Protein AF-A0A538PIA2-F1 (afdb_monomer)

Solvent-accessible surface area (backbone atoms only — not comparable to full-atom values): 12554 Å² total; per-residue (Å²): 134,83,82,87,77,74,55,76,48,77,50,77,48,70,50,100,88,72,49,82,47,77,47,80,48,75,58,75,82,86,78,82,88,78,88,88,85,88,84,90,84,85,81,80,82,82,83,79,81,86,77,83,90,79,90,80,91,87,79,94,68,82,80,75,78,73,71,75,80,72,75,71,82,86,77,74,55,70,77,80,43,43,65,60,51,55,38,67,31,88,54,18,32,40,25,26,36,90,86,40,30,23,72,44,65,23,52,36,36,29,64,74,32,62,46,53,67,86,76,48,47,72,33,56,52,61,78,36,34,70,47,46,68,62,52,51,54,51,51,53,43,22,74,74,66,38,73,49,68,72,39,81,45,46,34,43,24,72,90,67,49,76,43,34,26,31,33,34,32,32,57,42,66,54,96,89,38,78,61,30,36,54,34,38,41,43,82,42,40,68,60,56,49,54,52,53,58,59,77,71,109

Radius of gyration: 29.33 Å; Cα contacts (8 Å, |Δi|>4): 272; chains: 1; bounding box: 74×74×60 Å

Mean predicted aligned error: 16.83 Å

Sequence (201 aa):
MAPAVASEHTVRRRDSTGSWSSLKIASFPRLRHRAGARNLHASHVRVCHRVAPANHQGCRTPMTTETANHQPLDRFDPTGALAEFLDHAPVAIHSVDAAGTILWANRAELDLLGYTAEEYVGQPMVRFAADPDVLLDMLDRVTHGETLRDRDLRLRAKDGTIRHVLINSNMLVQDGKQIATRCFARDITEQKRAERDRDRL

Nearest PDB structures (foldseek):
  8px4-assembly2_B-2  TM=9.124E-01  e=4.901E-07  Leptospira interrogans serovar Copenhageni
  1vb6-assembly1_B  TM=7.841E-01  e=4.371E-07  Escherichia coli K-12
  3b33-assembly1_A-2  TM=7.779E-01  e=2.047E-06  Vibrio parahaemolyticus RIMD 2210633
  5xgd-assembly1_A  TM=7.672E-01  e=2.724E-06  Pseudomonas aeruginosa PAO1
  3mfx-assembly2_C-2  TM=6.927E-01  e=1.372E-06  Shewanella oneidensis

Structure (mmCIF, N/CA/C/O backbone):
data_AF-A0A538PIA2-F1
#
_entry.id   AF-A0A538PIA2-F1
#
loop_
_atom_site.group_PDB
_atom_site.id
_atom_site.type_symbol
_atom_site.label_atom_id
_atom_site.label_alt_id
_atom_site.label_comp_id
_atom_site.label_asym_id
_atom_site.label_entity_id
_atom_site.label_seq_id
_atom_site.pdbx_PDB_ins_code
_atom_site.Cartn_x
_atom_site.Cartn_y
_atom_site.Cartn_z
_atom_site.occupancy
_atom_site.B_iso_or_equiv
_atom_site.auth_seq_id
_atom_site.auth_comp_id
_atom_site.auth_asym_id
_atom_site.auth_atom_id
_atom_site.pdbx_PDB_model_num
ATOM 1 N N . MET A 1 1 ? 35.612 40.052 -4.351 1.00 41.59 1 MET A N 1
ATOM 2 C CA . MET A 1 1 ? 34.296 39.378 -4.271 1.00 41.59 1 MET A CA 1
ATOM 3 C C . MET A 1 1 ? 33.458 40.128 -3.253 1.00 41.59 1 MET A C 1
ATOM 5 O O . MET A 1 1 ? 33.911 40.265 -2.126 1.00 41.59 1 MET A O 1
ATOM 9 N N . ALA A 1 2 ? 32.320 40.687 -3.665 1.00 37.09 2 ALA A N 1
ATOM 10 C CA . ALA A 1 2 ? 31.409 41.401 -2.769 1.00 37.09 2 ALA A CA 1
ATOM 11 C C . ALA A 1 2 ? 30.653 40.407 -1.858 1.00 37.09 2 ALA A C 1
ATOM 13 O O . ALA A 1 2 ? 30.369 39.295 -2.314 1.00 37.09 2 ALA A O 1
ATOM 14 N N . PRO A 1 3 ? 30.337 40.761 -0.599 1.00 39.88 3 PRO A N 1
ATOM 15 C CA . PRO A 1 3 ? 29.539 39.904 0.272 1.00 39.88 3 PRO A CA 1
ATOM 16 C C . PRO A 1 3 ? 28.089 39.826 -0.231 1.00 39.88 3 PRO A C 1
ATOM 18 O O . PRO A 1 3 ? 27.520 40.820 -0.679 1.00 39.88 3 PRO A O 1
ATOM 21 N N . ALA A 1 4 ? 27.494 38.633 -0.167 1.00 42.91 4 ALA A N 1
ATOM 22 C CA . ALA A 1 4 ? 26.088 38.423 -0.496 1.00 42.91 4 ALA A CA 1
ATOM 23 C C . ALA A 1 4 ? 25.202 39.109 0.558 1.00 42.91 4 ALA A C 1
ATOM 25 O O . ALA A 1 4 ? 25.295 38.797 1.745 1.00 42.91 4 ALA A O 1
ATOM 26 N N . VAL A 1 5 ? 24.363 40.053 0.129 1.00 42.97 5 VAL A N 1
ATOM 27 C CA . VAL A 1 5 ? 23.453 40.806 1.005 1.00 42.97 5 VAL A CA 1
ATOM 28 C C . VAL A 1 5 ? 22.138 40.032 1.134 1.00 42.97 5 VAL A C 1
ATOM 30 O O . VAL A 1 5 ? 21.517 39.694 0.126 1.00 42.97 5 VAL A O 1
ATOM 33 N N . ALA A 1 6 ? 21.731 39.720 2.366 1.00 46.12 6 ALA A N 1
ATOM 34 C CA . ALA A 1 6 ? 20.447 39.084 2.653 1.00 46.12 6 ALA A CA 1
ATOM 35 C C . ALA A 1 6 ? 19.288 40.042 2.332 1.00 46.12 6 ALA A C 1
ATOM 37 O O . ALA A 1 6 ? 19.373 41.239 2.605 1.00 46.12 6 ALA A O 1
ATOM 38 N N . SER A 1 7 ? 18.203 39.514 1.764 1.00 42.69 7 SER A N 1
ATOM 39 C CA . SER A 1 7 ? 16.961 40.263 1.549 1.00 42.69 7 SER A CA 1
ATOM 40 C C . SER A 1 7 ? 15.947 39.903 2.636 1.00 42.69 7 SER A C 1
ATOM 42 O O . SER A 1 7 ? 15.677 38.726 2.893 1.00 42.69 7 SER A O 1
ATOM 44 N N . GLU A 1 8 ? 15.410 40.927 3.302 1.00 42.78 8 GLU A N 1
ATOM 45 C CA . GLU A 1 8 ? 14.342 40.798 4.295 1.00 42.78 8 GLU A CA 1
ATOM 46 C C . GLU A 1 8 ? 13.003 41.194 3.675 1.00 42.78 8 GLU A C 1
ATOM 48 O O . GLU A 1 8 ? 12.861 42.278 3.104 1.00 42.78 8 GLU A O 1
ATOM 53 N N . HIS A 1 9 ? 11.992 40.346 3.850 1.00 50.16 9 HIS A N 1
ATOM 54 C CA . HIS A 1 9 ? 10.613 40.683 3.513 1.00 50.16 9 HIS A CA 1
ATOM 55 C C . HIS A 1 9 ? 9.721 40.519 4.746 1.00 50.16 9 HIS A C 1
ATOM 57 O O . HIS A 1 9 ? 9.864 39.578 5.528 1.00 50.16 9 HIS A O 1
ATOM 63 N N . THR A 1 10 ? 8.803 41.469 4.939 1.00 42.09 10 THR A N 1
ATOM 64 C CA . THR A 1 10 ? 7.841 41.448 6.049 1.00 42.09 10 THR A CA 1
ATOM 65 C C . THR A 1 10 ? 6.482 41.016 5.520 1.00 42.09 10 THR A C 1
ATOM 67 O O . THR A 1 10 ? 5.907 41.695 4.672 1.00 42.09 10 THR A O 1
ATOM 70 N N . VAL A 1 11 ? 5.958 39.907 6.038 1.00 47.31 11 VAL A N 1
ATOM 71 C CA . VAL A 1 11 ? 4.623 39.403 5.697 1.00 47.31 11 VAL A CA 1
ATOM 72 C C . VAL A 1 11 ? 3.689 39.688 6.870 1.00 47.31 11 VAL A C 1
ATOM 74 O O . VAL A 1 11 ? 3.997 39.362 8.018 1.00 47.31 11 VAL A O 1
ATOM 77 N N . ARG A 1 12 ? 2.549 40.329 6.593 1.00 45.50 12 ARG A N 1
ATOM 78 C CA . ARG A 1 12 ? 1.497 40.574 7.588 1.00 45.50 12 ARG A CA 1
ATOM 79 C C . ARG A 1 12 ? 0.430 39.500 7.480 1.00 45.50 12 ARG A C 1
ATOM 81 O O . ARG A 1 12 ? -0.098 39.269 6.394 1.00 45.50 12 ARG A O 1
ATOM 88 N N . ARG A 1 13 ? 0.093 38.873 8.604 1.00 46.78 13 ARG A N 1
ATOM 89 C CA . ARG A 1 13 ? -0.971 37.871 8.686 1.00 46.78 13 ARG A CA 1
ATOM 90 C C . ARG A 1 13 ? -1.987 38.296 9.738 1.00 46.78 13 ARG A C 1
ATOM 92 O O . ARG A 1 13 ? -1.628 38.829 10.787 1.00 46.78 13 ARG A O 1
ATOM 99 N N . ARG A 1 14 ? -3.258 38.070 9.423 1.00 43.44 14 ARG A N 1
ATOM 100 C CA . ARG A 1 14 ? -4.374 38.277 10.339 1.00 43.44 14 ARG A CA 1
ATOM 101 C C . ARG A 1 14 ? -4.662 36.962 11.054 1.00 43.44 14 ARG A C 1
ATOM 103 O O . ARG A 1 14 ? -4.751 35.927 10.391 1.00 43.44 14 ARG A O 1
ATOM 110 N N . ASP A 1 15 ? -4.735 36.991 12.376 1.00 57.66 15 ASP A N 1
ATOM 111 C CA . ASP A 1 15 ? -5.103 35.819 13.169 1.00 57.66 15 ASP A CA 1
ATOM 112 C C . ASP A 1 15 ? -6.630 35.644 13.242 1.00 57.66 15 ASP A C 1
ATOM 114 O O . ASP A 1 15 ? -7.408 36.474 12.759 1.00 57.66 15 ASP A O 1
ATOM 118 N N . SER A 1 16 ? -7.070 34.522 13.814 1.00 42.41 16 SER A N 1
ATOM 119 C CA . SER A 1 16 ? -8.487 34.150 13.903 1.00 42.41 16 SER A CA 1
ATOM 120 C C . SER A 1 16 ? -9.309 35.052 14.830 1.00 42.41 16 SER A C 1
ATOM 122 O O . SER A 1 16 ? -10.534 34.973 14.809 1.00 42.41 16 SER A O 1
ATOM 124 N N . THR A 1 17 ? -8.666 35.920 15.617 1.00 54.78 17 THR A N 1
ATOM 125 C CA . THR A 1 17 ? -9.319 36.942 16.451 1.00 54.78 17 THR A CA 1
ATOM 126 C C . THR A 1 17 ? -9.355 38.315 15.767 1.00 54.78 17 THR A C 1
ATOM 128 O O . THR A 1 17 ? -9.911 39.267 16.311 1.00 54.78 17 THR A O 1
ATOM 131 N N . GLY A 1 18 ? -8.832 38.419 14.539 1.00 48.91 18 GLY A N 1
ATOM 132 C CA . GLY A 1 18 ? -8.899 39.615 13.701 1.00 48.91 18 GLY A CA 1
ATOM 133 C C . GLY A 1 18 ? -7.751 40.606 13.903 1.00 48.91 18 GLY A C 1
ATOM 134 O O . GLY A 1 18 ? -7.767 41.661 13.254 1.00 48.91 18 GLY A O 1
ATOM 135 N N . SER A 1 19 ? -6.765 40.267 14.736 1.00 39.59 19 SER A N 1
ATOM 136 C CA . SER A 1 19 ? -5.572 41.058 15.023 1.00 39.59 19 SER A CA 1
ATOM 137 C C . SER A 1 19 ? -4.485 40.845 13.965 1.00 39.59 19 SER A C 1
ATOM 139 O O . SER A 1 19 ? -4.360 39.784 13.349 1.00 39.59 19 SER A O 1
ATOM 141 N N . TRP A 1 20 ? -3.699 41.890 13.711 1.00 45.50 20 TRP A N 1
ATOM 142 C CA . TRP A 1 20 ? -2.640 41.880 12.704 1.00 45.50 20 TRP A CA 1
ATOM 143 C C . TRP A 1 20 ? -1.278 41.671 13.357 1.00 45.50 20 TRP A C 1
ATOM 145 O O . TRP A 1 20 ? -0.828 42.504 14.142 1.00 45.50 20 TRP A O 1
ATOM 155 N N . SER A 1 21 ? -0.579 40.607 12.963 1.00 37.81 21 SER A N 1
ATOM 156 C CA . SER A 1 21 ? 0.810 40.359 13.355 1.00 37.81 21 SER A CA 1
ATOM 157 C C . SER A 1 21 ? 1.735 40.391 12.134 1.00 37.81 21 SER A C 1
ATOM 159 O O . SER A 1 21 ? 1.355 40.043 11.013 1.00 37.81 21 SER A O 1
ATOM 161 N N . SER A 1 22 ? 2.955 40.896 12.338 1.00 39.31 22 SER A N 1
ATOM 162 C CA . SER A 1 22 ? 3.973 41.036 11.291 1.00 39.31 22 SER A CA 1
ATOM 163 C C . SER A 1 22 ? 5.104 40.051 11.560 1.00 39.31 22 SER A C 1
ATOM 165 O O . SER A 1 22 ? 5.691 40.096 12.639 1.00 39.31 22 SER A O 1
ATOM 167 N N . LEU A 1 23 ? 5.433 39.203 10.587 1.00 39.81 23 LEU A N 1
ATOM 168 C CA . LEU A 1 23 ? 6.566 38.282 10.668 1.00 39.81 23 LEU A CA 1
ATOM 169 C C . LEU A 1 23 ? 7.630 38.698 9.646 1.00 39.81 23 LEU A C 1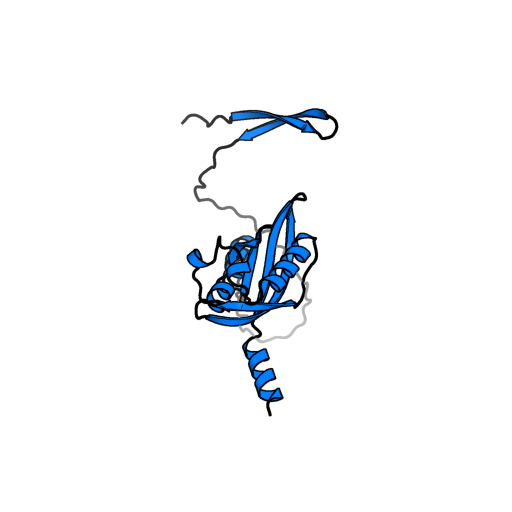
ATOM 171 O O . LEU A 1 23 ? 7.331 38.864 8.460 1.00 39.81 23 LEU A O 1
ATOM 175 N N . LYS A 1 24 ? 8.868 38.889 10.109 1.00 41.34 24 LYS A N 1
ATOM 176 C CA . LYS A 1 24 ? 10.025 39.161 9.247 1.00 41.34 24 LYS A CA 1
ATOM 177 C C . LYS A 1 24 ? 10.671 37.843 8.845 1.00 41.34 24 LYS A C 1
ATOM 179 O O . LYS A 1 24 ? 11.019 37.045 9.711 1.00 41.34 24 LYS A O 1
ATOM 184 N N . ILE A 1 25 ? 10.826 37.626 7.544 1.00 41.41 25 ILE A N 1
ATOM 185 C CA . ILE A 1 25 ? 11.438 36.420 6.986 1.00 41.41 25 ILE A CA 1
ATOM 186 C C . ILE A 1 25 ? 12.689 36.852 6.219 1.00 41.41 25 ILE A C 1
ATOM 188 O O . ILE A 1 25 ? 12.605 37.641 5.276 1.00 41.41 25 ILE A O 1
ATOM 192 N N . ALA A 1 26 ? 13.847 36.340 6.636 1.00 39.09 26 ALA A N 1
ATOM 193 C CA . ALA A 1 26 ? 15.118 36.527 5.945 1.00 39.09 26 ALA A CA 1
ATOM 194 C C . ALA A 1 26 ? 15.405 35.296 5.078 1.00 39.09 26 ALA A C 1
ATOM 196 O O . ALA A 1 26 ? 15.405 34.170 5.576 1.00 39.09 26 ALA A O 1
ATOM 197 N N . SER A 1 27 ? 15.640 35.501 3.781 1.00 36.59 27 SER A N 1
ATOM 198 C CA . SER A 1 27 ? 15.994 34.419 2.854 1.00 36.59 27 SER A CA 1
ATOM 199 C C . SER A 1 27 ? 17.491 34.449 2.552 1.00 36.59 27 SER A C 1
ATOM 201 O O . SER A 1 27 ? 18.009 35.451 2.059 1.00 36.59 27 SER A O 1
ATOM 203 N N . PHE A 1 28 ? 18.184 33.341 2.826 1.00 38.56 28 PHE A N 1
ATOM 204 C CA . PHE A 1 28 ? 19.605 33.168 2.514 1.00 38.56 28 PHE A CA 1
ATOM 205 C C . PHE A 1 28 ? 19.788 32.222 1.316 1.00 38.56 28 PHE A C 1
ATOM 207 O O . PHE A 1 28 ? 19.186 31.145 1.292 1.00 38.56 28 PHE A O 1
ATOM 214 N N . PRO A 1 29 ? 20.623 32.569 0.320 1.00 38.12 29 PRO A N 1
ATOM 215 C CA . PRO A 1 29 ? 20.923 31.664 -0.784 1.00 38.12 29 PRO A CA 1
ATOM 216 C C . PRO A 1 29 ? 21.764 30.462 -0.314 1.00 38.12 29 PRO A C 1
ATOM 218 O O . PRO A 1 29 ? 22.670 30.597 0.509 1.00 38.12 29 PRO A O 1
ATOM 221 N N . ARG A 1 30 ? 21.462 29.272 -0.856 1.00 35.06 30 ARG A N 1
ATOM 222 C CA . ARG A 1 30 ? 22.122 27.996 -0.520 1.00 35.06 30 ARG A CA 1
ATOM 223 C C . ARG A 1 30 ? 23.636 28.054 -0.776 1.00 35.06 30 ARG A C 1
ATOM 225 O O . ARG A 1 30 ? 24.073 28.224 -1.914 1.00 35.06 30 ARG A O 1
ATOM 232 N N . LEU A 1 31 ? 24.429 27.831 0.271 1.00 36.75 31 LEU A N 1
ATOM 233 C CA . LEU A 1 31 ? 25.882 27.659 0.193 1.00 36.75 31 LEU A CA 1
ATOM 234 C C . LEU A 1 31 ? 26.228 26.268 -0.366 1.00 36.75 31 LEU A C 1
ATOM 236 O O . LEU A 1 31 ? 25.810 25.246 0.174 1.00 36.75 31 LEU A O 1
ATOM 240 N N . ARG A 1 32 ? 27.022 26.219 -1.445 1.00 33.12 32 ARG A N 1
ATOM 241 C CA . ARG A 1 32 ? 27.674 24.982 -1.909 1.00 33.12 32 ARG A CA 1
ATOM 242 C C . ARG A 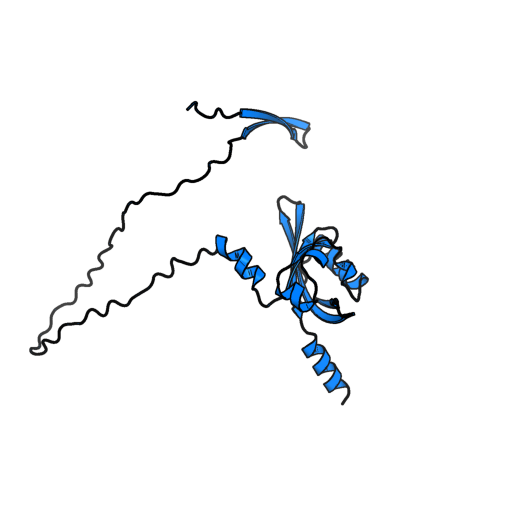1 32 ? 28.803 24.625 -0.936 1.00 33.12 32 ARG A C 1
ATOM 244 O O . ARG A 1 32 ? 29.759 25.388 -0.812 1.00 33.12 32 ARG A O 1
ATOM 251 N N . HIS A 1 33 ? 28.715 23.472 -0.273 1.00 32.03 33 HIS A N 1
ATOM 252 C CA . HIS A 1 33 ? 29.783 22.974 0.595 1.00 32.03 33 HIS A CA 1
ATOM 253 C C . HIS A 1 33 ? 31.018 22.566 -0.220 1.00 32.03 33 HIS A C 1
ATOM 255 O O . HIS A 1 33 ? 30.940 21.746 -1.135 1.00 32.03 33 HIS A O 1
ATOM 261 N N . ARG A 1 34 ? 32.172 23.133 0.148 1.00 28.53 34 ARG A N 1
ATOM 262 C CA . ARG A 1 34 ? 33.507 22.685 -0.261 1.00 28.53 34 ARG A CA 1
ATOM 263 C C . ARG A 1 34 ? 34.111 21.883 0.897 1.00 28.53 34 ARG A C 1
ATOM 265 O O . ARG A 1 34 ? 33.965 22.269 2.053 1.00 28.53 34 ARG A O 1
ATOM 272 N N . ALA A 1 35 ? 34.748 20.763 0.570 1.00 34.00 35 ALA A N 1
ATOM 273 C CA . ALA A 1 35 ? 35.352 19.824 1.508 1.00 34.00 35 ALA A CA 1
ATOM 274 C C . ALA A 1 35 ? 36.599 20.379 2.226 1.00 34.00 35 ALA A C 1
ATOM 276 O O . ALA A 1 35 ? 37.369 21.134 1.634 1.00 34.00 35 ALA A O 1
ATOM 277 N N . GLY A 1 36 ? 36.837 19.878 3.445 1.00 30.75 36 GLY A N 1
ATOM 278 C CA . GLY A 1 36 ? 38.163 19.800 4.068 1.00 30.75 36 GLY A CA 1
ATOM 279 C C . GLY A 1 36 ? 38.330 20.565 5.383 1.00 30.75 36 GLY A C 1
ATOM 280 O O . GLY A 1 36 ? 38.387 21.786 5.370 1.00 30.75 36 GLY A O 1
ATOM 281 N N . ALA A 1 37 ? 38.493 19.836 6.495 1.00 30.86 37 ALA A N 1
ATOM 282 C CA . ALA A 1 37 ? 39.662 19.891 7.393 1.00 30.86 37 ALA A CA 1
ATOM 283 C C . ALA A 1 37 ? 39.358 19.298 8.785 1.00 30.86 37 ALA A C 1
ATOM 285 O O . ALA A 1 37 ? 38.251 19.379 9.304 1.00 30.86 37 ALA A O 1
ATOM 286 N N . ARG A 1 38 ? 40.394 18.664 9.341 1.00 34.19 38 ARG A N 1
ATOM 287 C CA . ARG A 1 38 ? 40.478 17.879 10.582 1.00 34.19 38 ARG A CA 1
ATOM 288 C C . ARG A 1 38 ? 40.526 18.770 11.832 1.00 34.19 38 ARG A C 1
ATOM 290 O O . ARG A 1 38 ? 41.003 19.894 11.730 1.00 34.19 38 ARG A O 1
ATOM 297 N N . ASN A 1 39 ? 40.159 18.211 12.992 1.00 29.80 39 ASN A N 1
ATOM 298 C CA . ASN A 1 39 ? 40.930 18.190 14.260 1.00 29.80 39 ASN A CA 1
ATOM 299 C C . ASN A 1 39 ? 40.032 17.619 15.381 1.00 29.80 39 ASN A C 1
ATOM 301 O O . ASN A 1 39 ? 38.953 18.135 15.633 1.00 29.80 39 ASN A O 1
ATOM 305 N N . LEU A 1 40 ? 40.305 16.401 15.866 1.00 32.12 40 LEU A N 1
ATOM 306 C CA . LEU A 1 40 ? 41.118 16.076 17.055 1.00 32.12 40 LEU A CA 1
ATOM 307 C C . LEU A 1 40 ? 40.527 16.598 18.375 1.00 32.12 40 LEU A C 1
ATOM 309 O O . LEU A 1 40 ? 40.748 17.753 18.705 1.00 32.12 40 LEU A O 1
ATOM 313 N N . HIS A 1 41 ? 39.921 15.699 19.162 1.00 30.62 41 HIS A N 1
ATOM 314 C CA . HIS A 1 41 ? 40.169 15.520 20.606 1.00 30.62 41 HIS A CA 1
ATOM 315 C C . HIS A 1 41 ? 39.441 14.256 21.104 1.00 30.62 41 HIS A C 1
ATOM 317 O O . HIS A 1 41 ? 38.254 14.281 21.408 1.00 30.62 41 HIS A O 1
ATOM 323 N N . ALA A 1 42 ? 40.164 13.133 21.167 1.00 31.25 42 ALA A N 1
ATOM 324 C CA . ALA A 1 42 ? 39.710 11.919 21.841 1.00 31.25 42 ALA A CA 1
ATOM 325 C C . ALA A 1 42 ? 40.297 11.897 23.258 1.00 31.25 42 ALA A C 1
ATOM 327 O O . ALA A 1 42 ? 41.471 11.572 23.463 1.00 31.25 42 ALA A O 1
ATOM 328 N N . SER A 1 43 ? 39.477 12.278 24.233 1.00 30.78 43 SER A N 1
ATOM 329 C CA . SER A 1 43 ? 39.785 12.164 25.656 1.00 30.78 43 SER A CA 1
ATOM 330 C C . SER A 1 43 ? 39.831 10.684 26.045 1.00 30.78 43 SER A C 1
ATOM 332 O O . SER A 1 43 ? 38.799 10.030 26.159 1.00 30.78 43 SER A O 1
ATOM 334 N N . HIS A 1 44 ? 41.033 10.138 26.233 1.00 31.11 44 HIS A N 1
ATOM 335 C CA . HIS A 1 44 ? 41.220 8.792 26.773 1.00 31.11 44 HIS A CA 1
ATOM 336 C C . HIS A 1 44 ? 40.852 8.778 28.263 1.00 31.11 44 HIS A C 1
ATOM 338 O O . HIS A 1 44 ? 41.587 9.318 29.092 1.00 31.11 44 HIS A O 1
ATOM 344 N N . VAL A 1 45 ? 39.747 8.122 28.621 1.00 28.89 45 VAL A N 1
ATOM 345 C CA . VAL A 1 45 ? 39.458 7.749 30.012 1.00 28.89 45 VAL A CA 1
ATOM 346 C C . VAL A 1 45 ? 40.250 6.481 30.326 1.00 28.89 45 VAL A C 1
ATOM 348 O O . VAL A 1 45 ? 39.995 5.412 29.779 1.00 28.89 45 VAL A O 1
ATOM 351 N N . ARG A 1 46 ? 41.260 6.610 31.187 1.00 26.44 46 ARG A N 1
ATOM 352 C CA . ARG A 1 46 ? 42.126 5.510 31.624 1.00 26.44 46 ARG A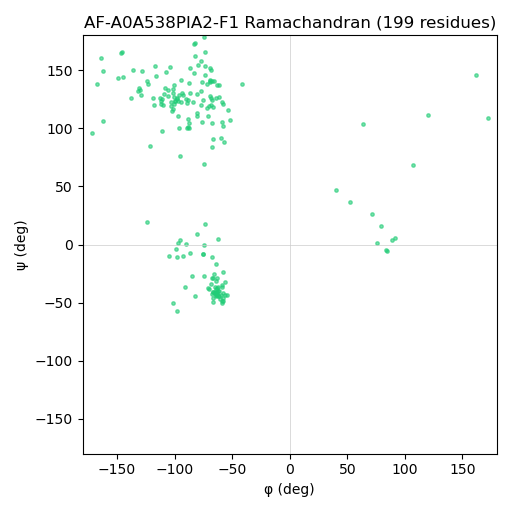 CA 1
ATOM 353 C C . ARG A 1 46 ? 41.499 4.864 32.867 1.00 26.44 46 ARG A C 1
ATOM 355 O O . ARG A 1 46 ? 41.618 5.408 33.960 1.00 26.44 46 ARG A O 1
ATOM 362 N N . VAL A 1 47 ? 40.819 3.727 32.715 1.00 29.88 47 VAL A N 1
ATOM 363 C CA . VAL A 1 47 ? 40.323 2.934 33.856 1.00 29.88 47 VAL A CA 1
ATOM 364 C C . VAL A 1 47 ? 41.430 1.972 34.294 1.00 29.88 47 VAL A C 1
ATOM 366 O O . VAL A 1 47 ? 41.661 0.945 33.666 1.00 29.88 47 VAL A O 1
ATOM 369 N N . CYS A 1 48 ? 42.153 2.320 35.360 1.00 25.02 48 CYS A N 1
ATOM 370 C CA . CYS A 1 48 ? 43.117 1.422 35.997 1.00 25.02 48 CYS A CA 1
ATOM 371 C C . CYS A 1 48 ? 42.401 0.563 37.049 1.00 25.02 48 CYS A C 1
ATOM 373 O O . CYS A 1 48 ? 42.136 1.041 38.152 1.00 25.02 48 CYS A O 1
ATOM 375 N N . HIS A 1 49 ? 42.140 -0.712 36.755 1.00 30.00 49 HIS A N 1
ATOM 376 C CA . HIS A 1 49 ? 41.859 -1.683 37.813 1.00 30.00 49 HIS A CA 1
ATOM 377 C C . HIS A 1 49 ? 43.174 -2.096 38.485 1.00 30.00 49 HIS A C 1
ATOM 379 O O . HIS A 1 49 ? 44.095 -2.602 37.848 1.00 30.00 49 HIS A O 1
ATOM 385 N N . ARG A 1 50 ? 43.269 -1.846 39.794 1.00 26.77 50 ARG A N 1
ATOM 386 C CA . ARG A 1 50 ? 44.384 -2.267 40.647 1.00 26.77 50 ARG A CA 1
ATOM 387 C C . ARG A 1 50 ? 44.234 -3.768 40.932 1.00 26.77 50 ARG A C 1
ATOM 389 O O . ARG A 1 50 ? 43.388 -4.143 41.734 1.00 26.77 50 ARG A O 1
ATOM 396 N N . VAL A 1 51 ? 45.047 -4.611 40.297 1.00 37.78 51 VAL A N 1
ATOM 397 C CA . VAL A 1 51 ? 45.179 -6.038 40.649 1.00 37.78 51 VAL A CA 1
ATOM 398 C C . VAL A 1 51 ? 46.446 -6.206 41.494 1.00 37.78 51 VAL A C 1
ATOM 400 O O . VAL A 1 51 ? 47.522 -5.762 41.097 1.00 37.78 51 VAL A O 1
ATOM 403 N N . ALA A 1 52 ? 46.301 -6.768 42.696 1.00 32.03 52 ALA A N 1
ATOM 404 C CA . ALA A 1 52 ? 47.399 -7.036 43.629 1.00 32.03 52 ALA A CA 1
ATOM 405 C C . ALA A 1 52 ? 48.263 -8.232 43.162 1.00 32.03 52 ALA A C 1
ATOM 407 O O . ALA A 1 52 ? 47.743 -9.104 42.465 1.00 32.03 52 ALA A O 1
ATOM 408 N N . PRO A 1 53 ? 49.559 -8.308 43.528 1.00 35.34 53 PRO A N 1
ATOM 409 C CA . PRO A 1 53 ? 50.452 -9.337 43.013 1.00 35.34 53 PRO A CA 1
ATOM 410 C C . PRO A 1 53 ? 50.385 -10.610 43.866 1.00 35.34 53 PRO A C 1
ATOM 412 O O . PRO A 1 53 ? 50.414 -10.544 45.094 1.00 35.34 53 PRO A O 1
ATOM 415 N N . ALA A 1 54 ? 50.388 -11.776 43.223 1.00 35.84 54 ALA A N 1
ATOM 416 C CA . ALA A 1 54 ? 50.786 -13.026 43.859 1.00 35.84 54 ALA A CA 1
ATOM 417 C C . ALA A 1 54 ? 51.664 -13.838 42.897 1.00 35.84 54 ALA A C 1
ATOM 419 O O . ALA A 1 54 ? 51.313 -14.060 41.740 1.00 35.84 54 ALA A O 1
ATOM 420 N N . ASN A 1 55 ? 52.839 -14.200 43.410 1.00 34.03 55 ASN A N 1
ATOM 421 C CA . ASN A 1 55 ? 53.912 -14.989 42.809 1.00 34.03 55 ASN A CA 1
ATOM 422 C C . ASN A 1 55 ? 53.436 -16.210 42.009 1.00 34.03 55 ASN A C 1
ATOM 424 O O . ASN A 1 55 ? 52.658 -16.994 42.533 1.00 34.03 55 ASN A O 1
ATOM 428 N N . HIS A 1 56 ? 54.041 -16.453 40.842 1.00 38.03 56 HIS A N 1
ATOM 429 C CA . HIS A 1 56 ? 54.776 -17.694 40.553 1.00 38.03 56 HIS A CA 1
ATOM 430 C C . HIS A 1 56 ? 55.609 -17.540 39.265 1.00 38.03 56 HIS A C 1
ATOM 432 O O . HIS A 1 56 ? 55.194 -16.927 38.285 1.00 38.03 56 HIS A O 1
ATOM 438 N N . GLN A 1 57 ? 56.837 -18.057 39.315 1.00 38.59 57 GLN A N 1
ATOM 439 C CA . GLN A 1 57 ? 57.834 -18.056 38.245 1.00 38.59 57 GLN A CA 1
ATOM 440 C C . GLN A 1 57 ? 57.406 -18.906 37.040 1.00 38.59 57 GLN A C 1
ATOM 442 O O . GLN A 1 57 ? 56.954 -20.032 37.210 1.00 38.59 57 GLN A O 1
ATOM 447 N N . GLY A 1 58 ? 57.695 -18.404 35.833 1.00 38.03 58 GLY A N 1
ATOM 448 C CA . GLY A 1 58 ? 57.996 -19.259 34.680 1.00 38.03 58 GLY A CA 1
ATOM 449 C C . GLY A 1 58 ? 56.934 -19.363 33.586 1.00 38.03 58 GLY A C 1
ATOM 450 O O . GLY A 1 58 ? 56.425 -20.445 33.339 1.00 38.03 58 GLY A O 1
ATOM 451 N N . CYS A 1 59 ? 56.683 -18.283 32.841 1.00 31.95 59 CYS A N 1
ATOM 452 C CA . CYS A 1 59 ? 56.350 -18.388 31.414 1.00 31.95 59 CYS A CA 1
ATOM 453 C C . CYS A 1 59 ? 56.547 -17.024 30.735 1.00 31.95 59 CYS A C 1
ATOM 455 O O . CYS A 1 59 ? 55.778 -16.094 30.958 1.00 31.95 59 CYS A O 1
ATOM 457 N N . ARG A 1 60 ? 57.612 -16.870 29.938 1.00 39.75 60 ARG A N 1
ATOM 458 C CA . ARG A 1 60 ? 57.781 -15.718 29.037 1.00 39.75 60 ARG A CA 1
ATOM 459 C C . ARG A 1 60 ? 57.267 -16.103 27.653 1.00 39.75 60 ARG A C 1
ATOM 461 O O . ARG A 1 60 ? 58.056 -16.366 26.754 1.00 39.75 60 ARG A O 1
ATOM 468 N N . THR A 1 61 ? 55.955 -16.131 27.481 1.00 36.81 61 THR A N 1
ATOM 469 C CA . THR A 1 61 ? 55.342 -15.950 26.160 1.00 36.81 61 THR A CA 1
ATOM 470 C C . THR A 1 61 ? 55.008 -14.469 26.012 1.00 36.81 61 THR A C 1
ATOM 472 O O . THR A 1 61 ? 54.419 -13.906 26.939 1.00 36.81 61 THR A O 1
ATOM 475 N N . PRO A 1 62 ? 55.382 -13.793 24.911 1.00 38.53 62 PRO A N 1
ATOM 476 C CA . PRO A 1 62 ? 54.871 -12.454 24.668 1.00 38.53 62 PRO A CA 1
ATOM 477 C C . PRO A 1 62 ? 53.344 -12.554 24.617 1.00 38.53 62 PRO A C 1
ATOM 479 O O . PRO A 1 62 ? 52.807 -13.339 23.838 1.00 38.53 62 PRO A O 1
ATOM 482 N N . MET A 1 63 ? 52.649 -11.798 25.473 1.00 33.44 63 MET A N 1
ATOM 483 C CA . MET A 1 63 ? 51.231 -11.521 25.266 1.00 33.44 63 MET A CA 1
ATOM 484 C C . MET A 1 63 ? 51.138 -10.857 23.897 1.00 33.44 63 MET A C 1
ATOM 486 O O . MET A 1 63 ? 51.474 -9.683 23.747 1.00 33.44 63 MET A O 1
ATOM 490 N N . THR A 1 64 ? 50.732 -11.614 22.882 1.00 35.03 64 THR A N 1
ATOM 491 C CA . THR A 1 64 ? 50.177 -11.025 21.677 1.00 35.03 64 THR A CA 1
ATOM 492 C C . THR A 1 64 ? 48.968 -10.240 22.148 1.00 35.03 64 THR A C 1
ATOM 494 O O . THR A 1 64 ? 47.954 -10.813 22.539 1.00 35.03 64 THR A O 1
ATOM 497 N N . THR A 1 65 ? 49.101 -8.916 22.187 1.00 35.94 65 THR A N 1
ATOM 498 C CA . THR A 1 65 ? 47.958 -8.016 22.114 1.00 35.94 65 THR A CA 1
ATOM 499 C C . THR A 1 65 ? 47.256 -8.355 20.813 1.00 35.94 65 THR A C 1
ATOM 501 O O . THR A 1 65 ? 47.593 -7.835 19.751 1.00 35.94 65 THR A O 1
ATOM 504 N N . GLU A 1 66 ? 46.338 -9.310 20.885 1.00 39.47 66 GLU A N 1
ATOM 505 C CA . GLU A 1 66 ? 45.313 -9.493 19.886 1.00 39.47 66 GLU A CA 1
ATOM 506 C C . GLU A 1 66 ? 44.459 -8.241 20.019 1.00 39.47 66 GLU A C 1
ATOM 508 O O . GLU A 1 66 ? 43.610 -8.110 20.902 1.00 39.47 66 GLU A O 1
ATOM 513 N N . THR A 1 67 ? 44.830 -7.227 19.241 1.00 39.66 67 THR A N 1
ATOM 514 C CA . THR A 1 67 ? 44.042 -6.022 19.063 1.00 39.66 67 THR A CA 1
ATOM 515 C C . THR A 1 67 ? 42.731 -6.513 18.487 1.00 39.66 67 THR A C 1
ATOM 517 O O . THR A 1 67 ? 42.624 -6.719 17.279 1.00 39.66 67 THR A O 1
ATOM 520 N N . ALA A 1 68 ? 41.767 -6.800 19.364 1.00 45.16 68 ALA A N 1
ATOM 521 C CA . ALA A 1 68 ? 40.404 -7.066 18.975 1.00 45.16 68 ALA A CA 1
ATOM 522 C C . ALA A 1 68 ? 40.020 -5.887 18.093 1.00 45.16 68 ALA A C 1
ATOM 524 O O . ALA A 1 68 ? 39.943 -4.739 18.541 1.00 45.16 68 ALA A O 1
ATOM 525 N N . ASN A 1 69 ? 39.930 -6.173 16.799 1.00 46.03 69 ASN A N 1
ATOM 526 C CA . ASN A 1 69 ? 39.639 -5.214 15.760 1.00 46.03 69 ASN A CA 1
ATOM 527 C C . ASN A 1 69 ? 38.141 -4.925 15.898 1.00 46.03 69 ASN A C 1
ATOM 529 O O . ASN A 1 69 ? 37.320 -5.386 15.110 1.00 46.03 69 ASN A O 1
ATOM 533 N N . HIS A 1 70 ? 37.769 -4.245 16.983 1.00 52.31 70 HIS A N 1
ATOM 534 C CA . HIS A 1 70 ? 36.447 -3.698 17.187 1.00 52.31 70 HIS A CA 1
ATOM 535 C C . HIS A 1 70 ? 36.314 -2.584 16.157 1.00 52.31 70 HIS A C 1
ATOM 537 O O . HIS A 1 70 ? 36.626 -1.429 16.434 1.00 52.31 70 HIS A O 1
ATOM 543 N N . GLN A 1 71 ? 35.933 -2.945 14.930 1.00 52.19 71 GLN A N 1
ATOM 544 C CA . GLN A 1 71 ? 35.404 -1.973 13.988 1.00 52.19 71 GLN A CA 1
ATOM 545 C C . GLN A 1 71 ? 34.247 -1.272 14.711 1.00 52.19 71 GLN A C 1
ATOM 547 O O . GLN A 1 71 ? 33.290 -1.950 15.094 1.00 52.19 71 GLN A O 1
ATOM 552 N N . PRO A 1 72 ? 34.340 0.041 14.979 1.00 51.41 72 PRO A N 1
ATOM 553 C CA . PRO A 1 72 ? 33.269 0.727 15.673 1.00 51.41 72 PRO A CA 1
ATOM 554 C C . PRO A 1 72 ? 32.009 0.680 14.805 1.00 51.41 72 PRO A C 1
ATOM 556 O O . PRO A 1 72 ? 32.073 0.901 13.594 1.00 51.41 72 PRO A O 1
ATOM 559 N N . LEU A 1 73 ? 30.862 0.418 15.437 1.00 55.25 73 LEU A N 1
ATOM 560 C CA . LEU A 1 73 ? 29.518 0.431 14.837 1.00 55.25 73 LEU A CA 1
ATOM 561 C C . LEU A 1 73 ? 29.104 1.826 14.294 1.00 55.25 73 LEU A C 1
ATOM 563 O O . LEU A 1 73 ? 27.996 1.993 13.796 1.00 55.25 73 LEU A O 1
ATOM 567 N N . ASP A 1 74 ? 30.007 2.811 14.322 1.00 55.47 74 ASP A N 1
ATOM 568 C CA . ASP A 1 74 ? 29.812 4.237 14.013 1.00 55.47 74 ASP A CA 1
ATOM 569 C C . ASP A 1 74 ? 29.639 4.571 12.514 1.00 55.47 74 ASP A C 1
ATOM 571 O O . ASP A 1 74 ? 29.822 5.717 12.104 1.00 55.47 74 ASP A O 1
ATOM 575 N N . ARG A 1 75 ? 29.318 3.596 11.653 1.00 62.44 75 ARG A N 1
ATOM 576 C CA . ARG A 1 75 ? 29.140 3.827 10.201 1.00 62.44 75 ARG A CA 1
ATOM 577 C C . ARG A 1 75 ? 27.696 3.833 9.715 1.00 62.44 75 ARG A C 1
ATOM 579 O O . ARG A 1 75 ? 27.469 4.197 8.564 1.00 62.44 75 ARG A O 1
ATOM 586 N N . PHE A 1 76 ? 26.735 3.438 10.544 1.00 68.69 76 PHE A N 1
ATOM 587 C CA . PHE A 1 76 ? 25.328 3.465 10.155 1.00 68.69 76 PHE A CA 1
ATOM 588 C C . PHE A 1 76 ? 24.731 4.838 10.482 1.00 68.69 76 PHE A C 1
ATOM 590 O O . PHE A 1 76 ? 24.551 5.154 11.654 1.00 68.69 76 PHE A O 1
ATOM 597 N N . ASP A 1 77 ? 24.453 5.654 9.458 1.00 77.62 77 ASP A N 1
ATOM 598 C CA . ASP A 1 77 ? 23.621 6.860 9.570 1.00 77.62 77 ASP A CA 1
ATOM 599 C C . ASP A 1 77 ? 22.150 6.463 9.348 1.00 77.62 77 ASP A C 1
ATOM 601 O O . ASP A 1 77 ? 21.733 6.283 8.198 1.00 77.62 77 ASP A O 1
ATOM 605 N N . PRO A 1 78 ? 21.339 6.328 10.416 1.00 73.62 78 PRO A N 1
ATOM 606 C CA . PRO A 1 78 ? 19.963 5.858 10.292 1.00 73.62 78 PRO A CA 1
ATOM 607 C C . PRO A 1 78 ? 19.079 6.834 9.515 1.00 73.62 78 PRO A C 1
ATOM 609 O O . PRO A 1 78 ? 18.069 6.428 8.946 1.00 73.62 78 PRO A O 1
ATOM 612 N N . THR A 1 79 ? 19.432 8.123 9.505 1.00 76.06 79 THR A N 1
ATOM 613 C CA . THR A 1 79 ? 18.596 9.165 8.902 1.00 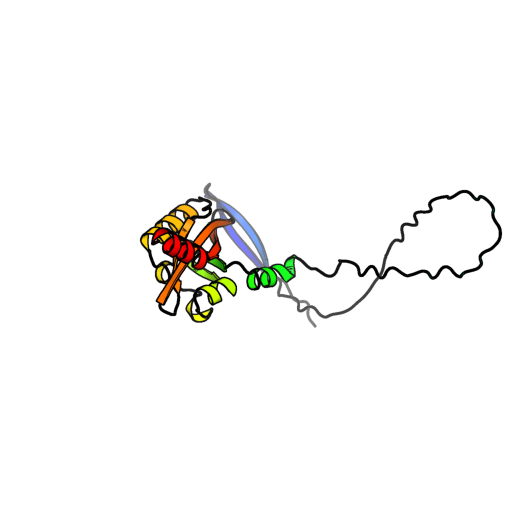76.06 79 THR A CA 1
ATOM 614 C C . THR A 1 79 ? 18.816 9.215 7.395 1.00 76.06 79 THR A C 1
ATOM 616 O O . THR A 1 79 ? 17.848 9.263 6.638 1.00 76.06 79 THR A O 1
ATOM 619 N N . GLY A 1 80 ? 20.075 9.152 6.951 1.00 74.69 80 GLY A N 1
ATOM 620 C CA . GLY A 1 80 ? 20.423 9.100 5.530 1.00 74.69 80 GLY A CA 1
ATOM 621 C C . GLY A 1 80 ? 20.016 7.791 4.846 1.00 74.69 80 GLY A C 1
ATOM 622 O O . GLY A 1 80 ? 19.608 7.814 3.687 1.00 74.69 80 GLY A O 1
ATOM 623 N N . ALA A 1 81 ? 20.063 6.664 5.566 1.00 83.88 81 ALA A N 1
ATOM 624 C CA . ALA A 1 81 ? 19.767 5.337 5.017 1.00 83.88 81 ALA A CA 1
ATOM 625 C C . ALA A 1 81 ? 18.274 4.949 5.047 1.00 83.88 81 ALA A C 1
ATOM 627 O O . ALA A 1 81 ? 17.902 3.915 4.496 1.00 83.88 81 ALA A O 1
ATOM 628 N N . LEU A 1 82 ? 17.398 5.744 5.676 1.00 89.25 82 LEU A N 1
ATOM 629 C CA . LEU A 1 82 ? 15.995 5.359 5.879 1.00 89.25 82 LEU A CA 1
ATOM 630 C C . LEU A 1 82 ? 15.228 5.165 4.564 1.00 89.25 82 LEU A C 1
ATOM 632 O O . LEU A 1 82 ? 14.439 4.232 4.448 1.00 89.25 82 LEU A O 1
ATOM 636 N N . ALA A 1 83 ? 15.457 6.028 3.573 1.00 87.81 83 ALA A N 1
ATOM 637 C CA . ALA A 1 83 ? 14.791 5.909 2.277 1.00 87.81 83 ALA A CA 1
ATOM 638 C C . ALA A 1 83 ? 15.182 4.605 1.563 1.00 87.81 83 ALA A C 1
ATOM 640 O O . ALA A 1 83 ? 14.318 3.907 1.045 1.00 87.81 83 ALA A O 1
ATOM 641 N N . GLU A 1 84 ? 16.467 4.250 1.601 1.00 90.12 84 GLU A N 1
ATOM 642 C CA . GLU A 1 84 ? 16.983 3.003 1.029 1.00 90.12 84 GLU A CA 1
ATOM 643 C C . GLU A 1 84 ? 16.447 1.781 1.786 1.00 90.12 84 GLU A C 1
ATOM 645 O O . GLU A 1 84 ? 16.019 0.805 1.176 1.00 90.12 84 GLU A O 1
ATOM 650 N N . PHE A 1 85 ? 16.372 1.864 3.117 1.00 92.50 85 PHE A N 1
ATOM 651 C CA . PHE A 1 85 ? 15.781 0.816 3.944 1.00 92.50 85 PHE A CA 1
ATOM 652 C C . PHE A 1 85 ? 14.309 0.555 3.595 1.00 92.50 85 PHE A C 1
ATOM 654 O O . PHE A 1 85 ? 13.898 -0.599 3.500 1.00 92.50 85 PHE A O 1
ATOM 661 N N . LEU A 1 86 ? 13.516 1.611 3.386 1.00 93.75 86 LEU A N 1
ATOM 662 C CA . LEU A 1 86 ? 12.112 1.480 2.988 1.00 93.75 86 LEU A CA 1
ATOM 663 C C . LEU A 1 86 ? 11.964 0.973 1.547 1.00 93.75 86 LEU A C 1
ATOM 665 O O . LEU A 1 86 ? 11.077 0.158 1.284 1.00 93.75 86 LEU A O 1
ATOM 669 N N . ASP A 1 87 ? 12.833 1.414 0.632 1.00 94.44 87 ASP A N 1
ATOM 670 C CA . ASP A 1 87 ? 12.811 0.978 -0.769 1.00 94.44 87 ASP A CA 1
ATOM 671 C C . ASP A 1 87 ? 13.126 -0.520 -0.917 1.00 94.44 87 ASP A C 1
ATOM 673 O O . ASP A 1 87 ? 12.508 -1.212 -1.725 1.00 94.44 87 ASP A O 1
ATOM 677 N N . HIS A 1 88 ? 14.041 -1.031 -0.088 1.00 93.38 88 HIS A N 1
ATOM 678 C CA . HIS A 1 88 ? 14.467 -2.433 -0.068 1.00 93.38 88 HIS A CA 1
ATOM 679 C C . HIS A 1 88 ? 13.739 -3.306 0.966 1.00 93.38 88 HIS A C 1
ATOM 681 O O . HIS A 1 88 ? 14.074 -4.484 1.121 1.00 93.38 88 HIS A O 1
ATOM 687 N N . ALA A 1 89 ? 12.751 -2.762 1.680 1.00 95.25 89 ALA A N 1
ATOM 688 C CA . ALA A 1 89 ? 11.957 -3.545 2.616 1.00 95.25 89 ALA A CA 1
ATOM 689 C C . ALA A 1 89 ? 11.207 -4.670 1.868 1.00 95.25 89 ALA A C 1
ATOM 691 O O . ALA A 1 89 ? 10.624 -4.417 0.816 1.00 95.25 89 ALA A O 1
ATOM 692 N N . PRO A 1 90 ? 11.159 -5.903 2.409 1.00 95.12 90 PRO A N 1
ATOM 693 C CA . PRO A 1 90 ? 10.510 -7.037 1.742 1.00 95.12 90 PRO A CA 1
ATOM 694 C C . PRO A 1 90 ? 8.977 -6.982 1.799 1.00 95.12 90 PRO A C 1
ATOM 696 O O . PRO A 1 90 ? 8.301 -7.818 1.206 1.00 95.12 90 PRO A O 1
ATOM 699 N N . VAL A 1 91 ? 8.418 -6.039 2.557 1.00 96.75 91 VAL A N 1
ATOM 700 C CA . VAL A 1 91 ? 6.979 -5.786 2.619 1.00 96.75 91 VAL A CA 1
ATOM 701 C C . VAL A 1 91 ? 6.633 -4.685 1.627 1.00 96.75 91 VAL A C 1
ATOM 703 O O . VAL A 1 91 ? 7.390 -3.723 1.488 1.00 96.75 91 VAL A O 1
ATOM 706 N N . ALA A 1 92 ? 5.496 -4.817 0.952 1.00 98.38 92 ALA A N 1
ATOM 707 C CA . ALA A 1 92 ? 5.001 -3.786 0.059 1.00 98.38 92 ALA A CA 1
ATOM 708 C C . ALA A 1 92 ? 4.567 -2.561 0.878 1.00 98.38 92 ALA A C 1
ATOM 710 O O . ALA A 1 92 ? 3.833 -2.681 1.865 1.00 98.38 92 ALA A O 1
ATOM 711 N N . ILE A 1 93 ? 5.085 -1.391 0.510 1.00 98.56 93 ILE A N 1
ATOM 712 C CA . ILE A 1 93 ? 4.832 -0.120 1.188 1.00 98.56 93 ILE A CA 1
ATOM 713 C C . ILE A 1 93 ? 4.431 0.899 0.139 1.00 98.56 93 ILE A C 1
ATOM 715 O O . ILE A 1 93 ? 5.120 1.075 -0.866 1.00 98.56 93 ILE A O 1
ATOM 719 N N . HIS A 1 94 ? 3.359 1.627 0.417 1.00 98.50 94 HIS A N 1
ATOM 720 C CA . HIS A 1 94 ? 2.971 2.775 -0.381 1.00 98.50 94 HIS A CA 1
ATOM 721 C C . HIS A 1 94 ? 2.331 3.861 0.481 1.00 98.50 94 HIS A C 1
ATOM 723 O O . HIS A 1 94 ? 1.923 3.653 1.629 1.00 98.50 94 HIS A O 1
ATOM 729 N N . SER A 1 95 ? 2.230 5.044 -0.104 1.00 98.06 95 SER A N 1
ATOM 730 C CA . SER A 1 95 ? 1.569 6.201 0.475 1.00 98.06 95 SER A CA 1
ATOM 731 C C . SER A 1 95 ? 0.625 6.794 -0.550 1.00 98.06 95 SER A C 1
ATOM 733 O O . SER A 1 95 ? 1.010 6.994 -1.701 1.00 98.06 95 SER A O 1
ATOM 735 N N . VAL A 1 96 ? -0.591 7.119 -0.121 1.00 98.38 96 VAL A N 1
ATOM 736 C CA . VAL A 1 96 ? -1.547 7.894 -0.917 1.00 98.38 96 VAL A CA 1
ATOM 737 C C . VAL A 1 96 ? -1.857 9.218 -0.231 1.00 98.38 96 VAL A C 1
ATOM 739 O O . VAL A 1 96 ? -1.741 9.318 0.990 1.00 98.38 96 VAL A O 1
ATOM 742 N N . ASP A 1 97 ? -2.247 10.236 -0.990 1.00 97.06 97 ASP A N 1
ATOM 743 C CA . ASP A 1 97 ? -2.807 11.463 -0.421 1.00 97.06 97 ASP A CA 1
ATOM 744 C C . ASP A 1 97 ? -4.250 11.257 0.084 1.00 97.06 97 ASP A C 1
ATOM 746 O O . ASP A 1 97 ? -4.833 10.177 -0.032 1.00 97.06 97 ASP A O 1
ATOM 750 N N . ALA A 1 98 ? -4.847 12.310 0.649 1.00 92.81 98 ALA A N 1
ATOM 751 C CA . ALA A 1 98 ? -6.228 12.279 1.137 1.00 92.81 98 ALA A CA 1
ATOM 752 C C . ALA A 1 98 ? -7.277 12.054 0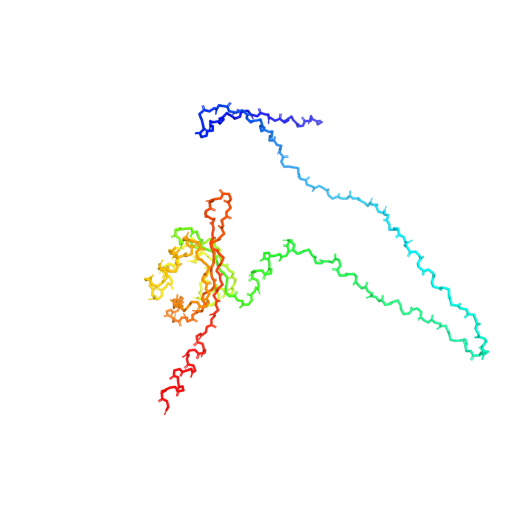.026 1.00 92.81 98 ALA A C 1
ATOM 754 O O . ALA A 1 98 ? -8.409 11.693 0.330 1.00 92.81 98 ALA A O 1
ATOM 755 N N . ALA A 1 99 ? -6.918 12.254 -1.247 1.00 94.50 99 ALA A N 1
ATOM 756 C CA . ALA A 1 99 ? -7.772 11.954 -2.395 1.00 94.50 99 ALA A CA 1
ATOM 757 C C . ALA A 1 99 ? -7.570 10.517 -2.921 1.00 94.50 99 ALA A C 1
ATOM 759 O O . ALA A 1 99 ? -8.219 10.119 -3.888 1.00 94.50 99 ALA A O 1
ATOM 760 N N . GLY A 1 100 ? -6.683 9.731 -2.300 1.00 96.44 100 GLY A N 1
ATOM 761 C CA . GLY A 1 100 ? -6.367 8.368 -2.716 1.00 96.44 100 GLY A CA 1
ATOM 762 C C . GLY A 1 100 ? -5.406 8.285 -3.905 1.00 96.44 100 GLY A C 1
ATOM 763 O O . GLY A 1 100 ? -5.304 7.224 -4.525 1.00 96.44 100 GLY A O 1
ATOM 764 N N . THR A 1 101 ? -4.705 9.368 -4.245 1.00 98.38 101 THR A N 1
ATOM 765 C CA . THR A 1 101 ? -3.669 9.369 -5.287 1.00 98.38 101 THR A CA 1
ATOM 766 C C . THR A 1 101 ? -2.372 8.811 -4.725 1.00 98.38 101 THR A C 1
ATOM 768 O O . THR A 1 101 ? -1.902 9.277 -3.689 1.00 98.38 101 THR A O 1
ATOM 771 N N . ILE A 1 102 ? -1.762 7.843 -5.408 1.00 98.69 102 ILE A N 1
ATOM 772 C CA . ILE A 1 102 ? -0.491 7.241 -4.991 1.00 98.69 102 ILE A CA 1
ATOM 773 C C . ILE A 1 102 ? 0.623 8.283 -5.095 1.00 98.69 102 ILE A C 1
ATOM 775 O O . ILE A 1 102 ? 0.923 8.780 -6.176 1.00 98.69 102 ILE A O 1
ATOM 779 N N . LEU A 1 103 ? 1.251 8.606 -3.969 1.00 98.19 103 LEU A N 1
ATOM 780 C CA . LEU A 1 103 ? 2.362 9.554 -3.886 1.00 98.19 103 LEU A CA 1
ATOM 781 C C . LEU A 1 103 ? 3.714 8.863 -4.044 1.00 98.19 103 LEU A C 1
ATOM 783 O O . LEU A 1 103 ? 4.645 9.436 -4.605 1.00 98.19 103 LEU A O 1
ATOM 787 N N . TRP A 1 104 ? 3.826 7.650 -3.507 1.00 98.00 104 TRP A N 1
ATOM 788 C CA . TRP A 1 104 ? 5.057 6.874 -3.493 1.00 98.00 104 TRP A CA 1
ATOM 789 C C . TRP A 1 104 ? 4.752 5.399 -3.221 1.00 98.00 104 TRP A C 1
ATOM 791 O O . TRP A 1 104 ? 3.801 5.087 -2.502 1.00 98.00 104 TRP A O 1
ATOM 801 N N . ALA A 1 105 ? 5.578 4.513 -3.770 1.00 98.44 105 ALA A N 1
ATOM 802 C CA . ALA A 1 105 ? 5.559 3.077 -3.534 1.00 98.44 105 ALA A CA 1
ATOM 803 C C . ALA A 1 105 ? 6.998 2.544 -3.564 1.00 98.44 105 ALA A C 1
ATOM 805 O O . ALA A 1 105 ? 7.811 3.034 -4.351 1.00 98.44 105 ALA A O 1
ATOM 806 N N . ASN A 1 106 ? 7.306 1.561 -2.717 1.00 98.38 106 ASN A N 1
ATOM 807 C CA . ASN A 1 106 ? 8.600 0.883 -2.738 1.00 98.38 106 ASN A CA 1
ATOM 808 C C . ASN A 1 106 ? 8.657 -0.221 -3.802 1.00 98.38 106 ASN A C 1
ATOM 810 O O . ASN A 1 106 ? 7.648 -0.582 -4.412 1.00 98.38 106 ASN A O 1
ATOM 814 N N . ARG A 1 107 ? 9.846 -0.808 -3.983 1.00 98.19 107 ARG A N 1
ATOM 815 C CA . ARG A 1 107 ? 10.052 -1.918 -4.927 1.00 98.19 107 ARG A CA 1
ATOM 816 C C . ARG A 1 107 ? 9.140 -3.106 -4.660 1.00 98.19 107 ARG A C 1
ATOM 818 O O . ARG A 1 107 ? 8.563 -3.626 -5.601 1.00 98.19 107 ARG A O 1
ATOM 825 N N . ALA A 1 108 ? 8.959 -3.499 -3.400 1.00 98.50 108 ALA A N 1
ATOM 826 C CA . ALA A 1 108 ? 8.134 -4.658 -3.067 1.00 98.50 108 ALA A CA 1
ATOM 827 C C . ALA A 1 108 ? 6.662 -4.489 -3.492 1.00 98.50 108 ALA A C 1
ATOM 829 O O . ALA A 1 108 ? 6.054 -5.452 -3.948 1.00 98.50 108 ALA A O 1
ATOM 830 N N . GLU A 1 109 ? 6.090 -3.284 -3.396 1.00 98.56 109 GLU A N 1
ATOM 831 C CA . GLU A 1 109 ? 4.744 -2.985 -3.914 1.00 98.56 109 GLU A CA 1
ATOM 832 C C . GLU A 1 109 ? 4.696 -3.061 -5.446 1.00 98.56 109 GLU A C 1
ATOM 834 O O . GLU A 1 109 ? 3.793 -3.679 -6.017 1.00 98.56 109 GLU A O 1
ATOM 839 N N . LEU A 1 110 ? 5.682 -2.458 -6.114 1.00 98.50 110 LEU A N 1
ATOM 840 C CA . LEU A 1 110 ? 5.775 -2.456 -7.573 1.00 98.50 110 LEU A CA 1
ATOM 841 C C . LEU A 1 110 ? 5.956 -3.874 -8.130 1.00 98.50 110 LEU A C 1
ATOM 843 O O . LEU A 1 110 ? 5.259 -4.249 -9.071 1.00 98.50 110 LEU A O 1
ATOM 847 N N . ASP A 1 111 ? 6.815 -4.681 -7.509 1.00 98.25 111 ASP A N 1
ATOM 848 C CA . ASP A 1 111 ? 7.067 -6.078 -7.869 1.00 98.25 111 ASP A CA 1
ATOM 849 C C . ASP A 1 111 ? 5.836 -6.960 -7.603 1.00 98.25 111 ASP A C 1
ATOM 851 O O . ASP A 1 111 ? 5.484 -7.805 -8.429 1.00 98.25 111 ASP A O 1
ATOM 855 N N . LEU A 1 112 ? 5.137 -6.737 -6.482 1.00 98.06 112 LEU A N 1
ATOM 856 C CA . LEU A 1 112 ? 3.903 -7.447 -6.131 1.00 98.06 112 LEU A CA 1
ATOM 857 C C . LEU A 1 112 ? 2.818 -7.278 -7.206 1.00 98.06 112 LEU A C 1
ATOM 859 O O . LEU A 1 112 ? 2.114 -8.237 -7.539 1.00 98.06 112 LEU A O 1
ATOM 863 N N . LEU A 1 113 ? 2.670 -6.061 -7.735 1.00 98.31 113 LEU A N 1
ATOM 864 C CA . LEU A 1 113 ? 1.631 -5.725 -8.711 1.00 98.31 113 LEU A CA 1
ATOM 865 C C . LEU A 1 113 ? 2.122 -5.744 -10.167 1.00 98.31 113 LEU A C 1
ATOM 867 O O . LEU A 1 113 ? 1.302 -5.717 -11.085 1.00 98.31 113 LEU A O 1
ATOM 871 N N . GLY A 1 114 ? 3.432 -5.827 -10.392 1.00 98.31 114 GLY A N 1
ATOM 872 C CA . GLY A 1 114 ? 4.058 -5.880 -11.712 1.00 98.31 114 GLY A CA 1
ATOM 873 C C . GLY A 1 114 ? 4.016 -4.563 -12.495 1.00 98.31 114 GLY A C 1
ATOM 874 O O . GLY A 1 114 ? 4.022 -4.599 -13.727 1.00 98.31 114 GLY A O 1
ATOM 875 N N . TYR A 1 115 ? 3.938 -3.416 -11.815 1.00 98.44 115 TYR A N 1
ATOM 876 C CA . TYR A 1 115 ? 3.934 -2.087 -12.442 1.00 98.44 115 TYR A CA 1
ATOM 877 C C . TYR A 1 115 ? 5.285 -1.391 -12.295 1.00 98.44 115 TYR A C 1
ATOM 879 O O . TYR A 1 115 ? 6.000 -1.614 -11.322 1.00 98.44 115 TYR A O 1
ATOM 887 N N . THR A 1 116 ? 5.618 -0.496 -13.227 1.00 98.31 116 THR A N 1
ATOM 888 C CA . THR A 1 116 ? 6.722 0.449 -13.001 1.00 98.31 116 THR A CA 1
ATOM 889 C C . THR A 1 116 ? 6.243 1.647 -12.179 1.00 98.31 116 THR A C 1
ATOM 891 O O . THR A 1 116 ? 5.044 1.929 -12.097 1.00 98.31 116 THR A O 1
ATOM 894 N N . ALA A 1 117 ? 7.176 2.392 -11.582 1.00 97.69 117 ALA A N 1
ATOM 895 C CA . ALA A 1 117 ? 6.837 3.583 -10.807 1.00 97.69 117 ALA A CA 1
ATOM 896 C C . ALA A 1 117 ? 6.092 4.631 -11.655 1.00 97.69 117 ALA A C 1
ATOM 898 O O . ALA A 1 117 ? 5.162 5.261 -11.163 1.00 97.69 117 ALA A O 1
ATOM 899 N N . GLU A 1 118 ? 6.451 4.778 -12.933 1.00 98.19 118 GLU A N 1
ATOM 900 C CA . GLU A 1 118 ? 5.838 5.727 -13.872 1.00 98.19 118 GLU A CA 1
ATOM 901 C C . GLU A 1 118 ? 4.387 5.371 -14.220 1.00 98.19 118 GLU A C 1
ATOM 903 O O . GLU A 1 118 ? 3.587 6.250 -14.536 1.00 98.19 118 GLU A O 1
ATOM 908 N N . GLU A 1 119 ? 4.045 4.084 -14.177 1.00 98.06 119 GLU A N 1
ATOM 909 C CA . GLU A 1 119 ? 2.689 3.593 -14.434 1.00 98.06 119 GLU A CA 1
ATOM 910 C C . GLU A 1 119 ? 1.806 3.648 -13.179 1.00 98.06 119 GLU A C 1
ATOM 912 O O . GLU A 1 119 ? 0.582 3.745 -13.292 1.00 98.06 119 GLU A O 1
ATOM 917 N N . TYR A 1 120 ? 2.419 3.567 -11.993 1.00 98.31 120 TYR A N 1
ATOM 918 C CA . TYR A 1 120 ? 1.727 3.393 -10.715 1.00 98.31 120 TYR A CA 1
ATOM 919 C C . TYR A 1 120 ? 1.591 4.699 -9.921 1.00 98.31 120 TYR A C 1
ATOM 921 O O . TYR A 1 120 ? 0.498 5.067 -9.486 1.00 98.31 120 TYR A O 1
ATOM 929 N N . VAL A 1 121 ? 2.689 5.435 -9.742 1.00 98.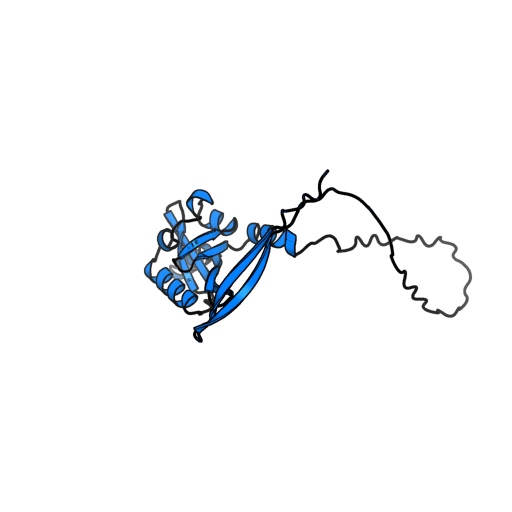44 121 VAL A N 1
ATOM 930 C CA . VAL A 1 121 ? 2.717 6.666 -8.944 1.00 98.44 121 VAL A CA 1
ATOM 931 C C . VAL A 1 121 ? 1.976 7.789 -9.675 1.00 98.44 121 VAL A C 1
ATOM 933 O O . VAL A 1 121 ? 2.090 7.964 -10.885 1.00 98.44 121 VAL A O 1
ATOM 936 N N . GLY A 1 122 ? 1.186 8.561 -8.932 1.00 98.38 122 GLY A N 1
ATOM 937 C CA . GLY A 1 122 ? 0.314 9.614 -9.453 1.00 98.38 122 GLY A CA 1
ATOM 938 C C . GLY A 1 122 ? -1.047 9.115 -9.943 1.00 98.38 122 GLY A C 1
ATOM 939 O O . GLY A 1 122 ? -1.902 9.931 -10.286 1.00 98.38 122 GLY A O 1
ATOM 940 N N . GLN A 1 123 ? -1.283 7.800 -9.964 1.00 98.56 123 GLN A N 1
ATOM 941 C CA . GLN A 1 123 ? -2.593 7.243 -10.290 1.00 98.56 123 GLN A CA 1
ATOM 942 C C . GLN A 1 123 ? -3.492 7.140 -9.045 1.00 98.56 123 GLN A C 1
ATOM 944 O O . GLN A 1 123 ? -2.999 6.956 -7.929 1.00 98.56 123 GLN A O 1
ATOM 949 N N . PRO A 1 124 ? -4.824 7.209 -9.213 1.00 98.31 124 PRO A N 1
ATOM 950 C CA . PRO A 1 124 ? -5.763 6.876 -8.147 1.00 98.31 124 PRO A CA 1
ATOM 951 C C . PRO A 1 124 ? -5.645 5.398 -7.754 1.00 98.31 124 PRO A C 1
ATOM 953 O O . PRO A 1 124 ? -5.825 4.523 -8.605 1.00 98.31 124 PRO A O 1
ATOM 956 N N . MET A 1 125 ? -5.429 5.110 -6.467 1.00 98.06 125 MET A N 1
ATOM 957 C CA . MET A 1 125 ? -5.261 3.743 -5.941 1.00 98.06 125 MET A CA 1
ATOM 958 C C . MET A 1 125 ? -6.445 2.825 -6.283 1.00 98.06 125 MET A C 1
ATOM 960 O O . MET A 1 125 ? -6.278 1.638 -6.554 1.00 98.06 125 MET A O 1
ATOM 964 N N . VAL A 1 126 ? -7.651 3.394 -6.362 1.00 98.12 126 VAL A N 1
ATOM 965 C CA . VAL A 1 126 ? -8.885 2.677 -6.721 1.00 98.12 126 VAL A CA 1
ATOM 966 C C . VAL A 1 126 ? -8.830 1.991 -8.087 1.00 98.12 126 VAL A C 1
ATOM 968 O O . VAL A 1 126 ? -9.515 0.991 -8.284 1.00 98.12 126 VAL A O 1
ATOM 971 N N . ARG A 1 127 ? -7.972 2.447 -9.011 1.00 97.88 127 ARG A N 1
ATOM 972 C CA . ARG A 1 127 ? -7.762 1.774 -10.304 1.00 97.88 127 ARG A CA 1
ATOM 973 C C . ARG A 1 127 ? -7.192 0.365 -10.163 1.00 97.88 127 ARG A C 1
ATOM 975 O O . ARG A 1 127 ? -7.441 -0.471 -11.028 1.00 97.88 127 ARG A O 1
ATOM 982 N N . PHE A 1 128 ? -6.438 0.116 -9.099 1.00 98.25 128 PHE A N 1
ATOM 983 C CA . PHE A 1 128 ? -5.761 -1.154 -8.850 1.00 98.25 128 PHE A CA 1
ATOM 984 C C . PHE A 1 128 ? -6.535 -2.038 -7.868 1.00 98.25 128 PHE A C 1
ATOM 986 O O . PHE A 1 128 ? -6.147 -3.178 -7.636 1.00 98.25 128 PHE A O 1
ATOM 993 N N . ALA A 1 129 ? -7.651 -1.566 -7.305 1.00 97.88 129 ALA A N 1
ATOM 994 C CA . ALA A 1 129 ? -8.504 -2.382 -6.451 1.00 97.88 129 ALA A CA 1
ATOM 995 C C . ALA A 1 129 ? -9.365 -3.337 -7.289 1.00 97.88 129 ALA A C 1
ATOM 997 O O . ALA A 1 129 ? -10.027 -2.941 -8.250 1.00 97.88 129 ALA A O 1
ATOM 998 N N . ALA A 1 130 ? -9.400 -4.610 -6.902 1.00 98.12 130 ALA A N 1
ATOM 999 C CA . ALA A 1 130 ? -10.381 -5.550 -7.436 1.00 98.12 130 ALA A CA 1
ATOM 1000 C C . ALA A 1 130 ? -11.780 -5.301 -6.847 1.00 98.12 130 ALA A C 1
ATOM 1002 O O . ALA A 1 130 ? -12.767 -5.567 -7.527 1.00 98.12 130 ALA A O 1
ATOM 1003 N N . ASP A 1 131 ? -11.831 -4.752 -5.627 1.00 97.06 131 ASP A N 1
ATOM 1004 C CA . ASP A 1 131 ? -13.039 -4.344 -4.905 1.00 97.06 131 ASP A CA 1
ATOM 1005 C C . ASP A 1 131 ? -12.968 -2.841 -4.566 1.00 97.06 131 ASP A C 1
ATOM 1007 O O . ASP A 1 131 ? -12.511 -2.478 -3.477 1.00 97.06 131 ASP A O 1
ATOM 1011 N N . PRO A 1 132 ? -13.372 -1.944 -5.487 1.00 97.44 132 PRO A N 1
ATOM 1012 C CA . PRO A 1 132 ? -13.286 -0.498 -5.283 1.00 97.44 132 PRO A CA 1
ATOM 1013 C C . PRO A 1 132 ? -13.980 -0.010 -4.009 1.00 97.44 132 PRO A C 1
ATOM 1015 O O . PRO A 1 132 ? -13.392 0.767 -3.265 1.00 97.44 132 PRO A O 1
ATOM 1018 N N . ASP A 1 133 ? -15.184 -0.509 -3.718 1.00 98.06 133 ASP A N 1
ATOM 1019 C CA . ASP A 1 133 ? -15.974 -0.075 -2.557 1.00 98.06 133 ASP A CA 1
ATOM 1020 C C . ASP A 1 133 ? -15.275 -0.392 -1.229 1.00 98.06 133 ASP A C 1
ATOM 1022 O O . ASP A 1 133 ? -15.293 0.412 -0.300 1.00 98.06 133 ASP A O 1
ATOM 1026 N N . VAL A 1 134 ? -14.594 -1.540 -1.160 1.00 98.12 134 VAL A N 1
ATOM 1027 C CA . VAL A 1 134 ? -13.832 -1.958 0.023 1.00 98.12 134 VAL A CA 1
ATOM 1028 C C . VAL A 1 134 ? -12.624 -1.048 0.236 1.00 98.12 134 VAL A C 1
ATOM 1030 O O . VAL A 1 134 ? -12.360 -0.633 1.362 1.00 98.12 134 VAL A O 1
ATOM 1033 N N . LEU A 1 135 ? -11.900 -0.694 -0.832 1.00 98.06 135 LEU A N 1
ATOM 1034 C CA . LEU A 1 135 ? -10.802 0.270 -0.723 1.00 98.06 135 LEU A CA 1
ATOM 1035 C C . LEU A 1 135 ? -11.318 1.652 -0.298 1.00 98.06 135 LEU A C 1
ATOM 1037 O O . LEU A 1 135 ? -10.685 2.304 0.530 1.00 98.06 135 LEU A O 1
ATOM 1041 N N . LEU A 1 136 ? -12.432 2.111 -0.870 1.00 97.94 136 LEU A N 1
ATOM 1042 C CA . LEU A 1 136 ? -12.996 3.424 -0.559 1.00 97.94 136 LEU A CA 1
ATOM 1043 C C . LEU A 1 136 ? -13.437 3.518 0.909 1.00 97.94 136 LEU A C 1
ATOM 1045 O O . LEU A 1 136 ? -13.123 4.520 1.546 1.00 97.94 136 LEU A O 1
ATOM 1049 N N . ASP A 1 137 ? -14.050 2.468 1.473 1.00 98.19 137 ASP A N 1
ATOM 1050 C CA . ASP A 1 137 ? -14.327 2.373 2.920 1.00 98.19 137 ASP A CA 1
ATOM 1051 C C . ASP A 1 137 ? -13.041 2.486 3.750 1.00 98.19 137 ASP A C 1
ATOM 1053 O O . ASP A 1 137 ? -12.964 3.256 4.707 1.00 98.19 137 ASP A O 1
ATOM 1057 N N . MET A 1 138 ? -11.986 1.762 3.362 1.00 98.12 138 MET A N 1
ATOM 1058 C CA . MET A 1 138 ? -10.704 1.832 4.063 1.00 98.12 138 MET A CA 1
ATOM 1059 C C . MET A 1 138 ? -10.090 3.236 4.016 1.00 98.12 138 MET A C 1
ATOM 1061 O O . MET A 1 138 ? -9.593 3.720 5.034 1.00 98.12 138 MET A O 1
ATOM 1065 N N . LEU A 1 139 ? -10.110 3.894 2.854 1.00 97.38 139 LEU A N 1
ATOM 1066 C CA . LEU A 1 139 ? -9.598 5.257 2.697 1.00 97.38 139 LEU A CA 1
ATOM 1067 C C . LEU A 1 139 ? -10.406 6.257 3.526 1.00 97.38 139 LEU A C 1
ATOM 1069 O O . LEU A 1 139 ? -9.812 7.091 4.213 1.00 97.38 139 LEU A O 1
ATOM 1073 N N . ASP A 1 140 ? -11.734 6.148 3.522 1.00 97.56 140 ASP A N 1
ATOM 1074 C CA . ASP A 1 140 ? -12.609 6.979 4.349 1.00 97.56 140 ASP A CA 1
ATOM 1075 C C . ASP A 1 140 ? -12.265 6.826 5.837 1.00 97.56 140 ASP A C 1
ATOM 1077 O O . ASP A 1 140 ? -11.977 7.800 6.529 1.00 97.56 140 ASP A O 1
ATOM 1081 N N . ARG A 1 141 ? -12.138 5.595 6.324 1.00 97.88 141 ARG A N 1
ATOM 1082 C CA . ARG A 1 141 ? -11.794 5.331 7.727 1.00 97.88 141 ARG A CA 1
ATOM 1083 C C . ARG A 1 141 ? -10.420 5.869 8.116 1.00 97.88 141 ARG A C 1
ATOM 1085 O O . ARG A 1 141 ? -10.275 6.504 9.163 1.00 97.88 141 ARG A O 1
ATOM 1092 N N . VAL A 1 142 ? -9.408 5.668 7.2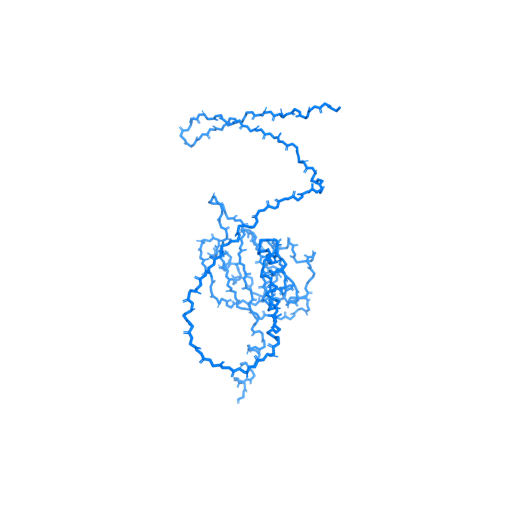69 1.00 97.56 142 VAL A N 1
ATOM 1093 C CA . VAL A 1 142 ? -8.049 6.181 7.518 1.00 97.56 142 VAL A CA 1
ATOM 1094 C C . VAL A 1 142 ? -8.023 7.707 7.506 1.00 97.56 142 VAL A C 1
ATOM 1096 O O . VAL A 1 142 ? -7.384 8.316 8.367 1.00 97.56 142 VAL A O 1
ATOM 1099 N N . THR A 1 143 ? -8.725 8.344 6.567 1.00 95.38 143 THR A N 1
ATOM 1100 C CA . THR A 1 143 ? -8.835 9.812 6.517 1.00 95.38 143 THR A CA 1
ATOM 1101 C C . THR A 1 143 ? -9.607 10.363 7.719 1.00 95.38 143 THR A C 1
ATOM 1103 O O . THR A 1 143 ? -9.264 11.431 8.213 1.00 95.38 143 THR A O 1
ATOM 1106 N N . HIS A 1 144 ? -10.537 9.610 8.305 1.00 95.69 144 HIS A N 1
ATOM 1107 C CA . HIS A 1 144 ? -11.185 9.966 9.574 1.00 95.69 144 HIS A CA 1
ATOM 1108 C C . HIS A 1 144 ? -10.354 9.624 10.827 1.00 95.69 144 HIS A C 1
ATOM 1110 O O . HIS A 1 144 ? -10.824 9.778 11.955 1.00 95.69 144 HIS A O 1
ATOM 1116 N N . GLY A 1 145 ? -9.090 9.227 10.653 1.00 94.81 145 GLY A N 1
ATOM 1117 C CA . GLY A 1 145 ? -8.129 9.028 11.739 1.00 94.81 145 GLY A CA 1
ATOM 1118 C C . GLY A 1 145 ? -8.079 7.606 12.295 1.00 94.81 145 GLY A C 1
ATOM 1119 O O . GLY A 1 145 ? -7.356 7.363 13.264 1.00 94.81 145 GLY A O 1
ATOM 1120 N N . GLU A 1 146 ? -8.793 6.651 11.695 1.00 97.88 146 GLU A N 1
ATOM 1121 C CA . GLU A 1 146 ? -8.676 5.249 12.085 1.00 97.88 146 GLU A CA 1
ATOM 1122 C C . GLU A 1 146 ? -7.304 4.679 11.684 1.00 97.88 146 GLU A C 1
ATOM 1124 O O . GLU A 1 146 ? -6.755 4.963 10.619 1.00 97.88 146 GLU A O 1
ATOM 1129 N N . THR A 1 147 ? -6.741 3.833 12.548 1.00 98.31 147 THR A N 1
ATOM 1130 C CA . THR A 1 147 ? -5.615 2.966 12.186 1.00 98.31 147 THR A CA 1
ATOM 1131 C C . THR A 1 147 ? -6.148 1.590 11.821 1.00 98.31 147 THR A C 1
ATOM 1133 O O . THR A 1 147 ? -6.597 0.839 12.689 1.00 98.31 147 THR A O 1
ATOM 1136 N N . LEU A 1 148 ? -6.064 1.245 10.542 1.00 98.44 148 LEU A N 1
ATOM 1137 C CA . LEU A 1 148 ? -6.444 -0.066 10.039 1.00 98.44 148 LEU A CA 1
ATOM 1138 C C . LEU A 1 148 ? -5.374 -1.100 10.378 1.00 98.44 148 LEU A C 1
ATOM 1140 O O . LEU A 1 148 ? -4.175 -0.832 10.267 1.00 98.44 148 LEU A O 1
ATOM 1144 N N . ARG A 1 149 ? -5.830 -2.294 10.762 1.00 98.25 149 ARG A N 1
ATOM 1145 C CA . ARG A 1 149 ? -4.979 -3.450 11.037 1.00 98.25 149 ARG A CA 1
ATOM 1146 C C . ARG A 1 149 ? -5.503 -4.692 10.339 1.00 98.25 149 ARG A C 1
ATOM 1148 O O . ARG A 1 149 ? -6.698 -4.965 10.447 1.00 98.25 149 ARG A O 1
ATOM 1155 N N . ASP A 1 150 ? -4.602 -5.397 9.658 1.00 97.62 150 ASP A N 1
ATOM 1156 C CA . ASP A 1 150 ? -4.827 -6.655 8.937 1.00 97.62 150 ASP A CA 1
ATOM 1157 C C . ASP A 1 150 ? -6.163 -6.696 8.174 1.00 97.62 150 ASP A C 1
ATOM 1159 O O . ASP A 1 150 ? -6.936 -7.649 8.274 1.00 97.62 150 ASP A O 1
ATOM 1163 N N . ARG A 1 151 ? -6.474 -5.633 7.424 1.00 98.19 151 ARG A N 1
ATOM 1164 C CA . ARG A 1 151 ? -7.707 -5.575 6.633 1.00 98.19 151 ARG A CA 1
ATOM 1165 C C . ARG A 1 151 ? -7.508 -6.267 5.290 1.00 98.19 151 ARG A C 1
ATOM 1167 O O . ARG A 1 151 ? -6.630 -5.869 4.532 1.00 98.19 151 ARG A O 1
ATOM 1174 N N . ASP A 1 152 ? -8.325 -7.277 4.994 1.00 97.50 152 ASP A N 1
ATOM 1175 C CA . ASP A 1 152 ? -8.317 -7.947 3.692 1.00 97.50 152 ASP A CA 1
ATOM 1176 C C . ASP A 1 152 ? -8.674 -6.966 2.569 1.00 97.50 152 ASP A C 1
ATOM 1178 O O . ASP A 1 152 ? -9.726 -6.325 2.586 1.00 97.50 152 ASP A O 1
ATOM 1182 N N . LEU A 1 153 ? -7.818 -6.912 1.554 1.00 98.25 153 LEU A N 1
ATOM 1183 C CA . LEU A 1 153 ? -8.065 -6.214 0.302 1.00 98.25 153 LEU A CA 1
ATOM 1184 C C . LEU A 1 153 ? -7.609 -7.096 -0.864 1.00 98.25 153 LEU A C 1
ATOM 1186 O O . LEU A 1 153 ? -6.691 -7.913 -0.747 1.00 98.25 153 LEU A O 1
ATOM 1190 N N . ARG A 1 154 ? -8.263 -6.939 -2.013 1.00 98.50 154 ARG A N 1
ATOM 1191 C CA . ARG A 1 154 ? -7.850 -7.573 -3.263 1.00 98.50 154 ARG A CA 1
ATOM 1192 C C . ARG A 1 154 ? -7.372 -6.507 -4.232 1.00 98.50 154 ARG A C 1
ATOM 1194 O O . ARG A 1 154 ? -8.121 -5.590 -4.565 1.00 98.50 154 ARG A O 1
ATOM 1201 N N . LEU A 1 155 ? -6.141 -6.661 -4.698 1.00 98.44 155 LEU A N 1
ATOM 1202 C CA . LEU A 1 155 ? -5.526 -5.800 -5.700 1.00 98.44 155 LEU A CA 1
ATOM 1203 C C . LEU A 1 155 ? -5.421 -6.545 -7.029 1.00 98.44 155 LEU A C 1
ATOM 1205 O O . LEU A 1 155 ? -5.277 -7.768 -7.066 1.00 98.44 155 LEU A O 1
ATOM 1209 N N . ARG A 1 156 ? -5.517 -5.805 -8.126 1.00 98.50 156 ARG A N 1
ATOM 1210 C CA . ARG A 1 156 ? -5.361 -6.295 -9.490 1.00 98.50 156 ARG A CA 1
ATOM 1211 C C . ARG A 1 156 ? -3.972 -5.908 -9.982 1.00 98.50 156 ARG A C 1
ATOM 1213 O O . ARG A 1 156 ? -3.673 -4.726 -10.126 1.00 98.50 156 ARG A O 1
ATOM 1220 N N . ALA A 1 157 ? -3.145 -6.914 -10.225 1.00 98.50 157 ALA A N 1
ATOM 1221 C CA . ALA A 1 157 ? -1.830 -6.742 -1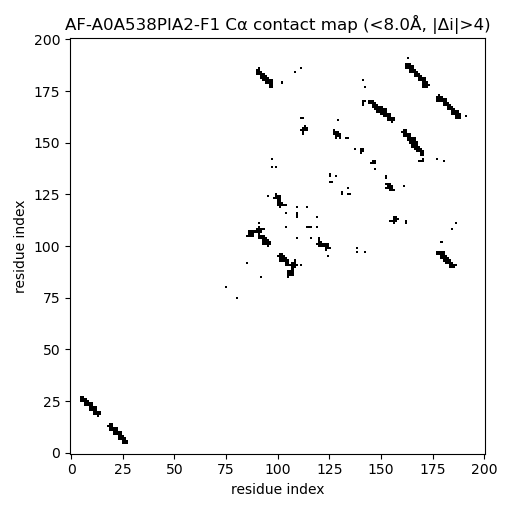0.823 1.00 98.50 157 ALA A CA 1
ATOM 1222 C C . ALA A 1 157 ? -1.942 -6.435 -12.327 1.00 98.50 157 ALA A C 1
ATOM 1224 O O . ALA A 1 157 ? -2.990 -6.647 -12.950 1.00 98.50 157 ALA A O 1
ATOM 1225 N N . LYS A 1 158 ? -0.841 -5.972 -12.926 1.00 98.25 158 LYS A N 1
ATOM 1226 C CA . LYS A 1 158 ? -0.749 -5.607 -14.348 1.00 98.25 158 LYS A CA 1
ATOM 1227 C C . LYS A 1 158 ? -1.084 -6.760 -15.293 1.00 98.25 158 LYS A C 1
ATOM 1229 O O . LYS A 1 158 ? -1.695 -6.543 -16.335 1.00 98.25 158 LYS A O 1
ATOM 1234 N N . ASP A 1 159 ? -0.721 -7.981 -14.913 1.00 97.81 159 ASP A N 1
ATOM 1235 C CA . ASP A 1 159 ? -1.043 -9.212 -15.646 1.00 97.81 159 ASP A CA 1
ATOM 1236 C C . ASP A 1 159 ? -2.519 -9.645 -15.502 1.00 97.81 159 ASP A C 1
ATOM 1238 O O . ASP A 1 159 ? -2.934 -10.660 -16.061 1.00 97.81 159 ASP A O 1
ATOM 1242 N N . GLY A 1 160 ? -3.323 -8.884 -14.752 1.00 97.38 160 GLY A N 1
ATOM 1243 C CA . GLY A 1 160 ? -4.728 -9.159 -14.470 1.00 97.38 160 GLY A CA 1
ATOM 1244 C C . GLY A 1 160 ? -4.962 -10.121 -13.304 1.00 97.38 160 GLY A C 1
ATOM 1245 O O . GLY A 1 160 ? -6.120 -10.328 -12.926 1.00 97.38 160 GLY A O 1
ATOM 1246 N N . THR A 1 161 ? -3.909 -10.692 -12.710 1.00 97.62 161 THR A N 1
ATOM 1247 C CA . THR A 1 161 ? -4.041 -11.579 -11.551 1.00 97.62 161 THR A CA 1
ATOM 1248 C C . THR A 1 161 ? -4.509 -10.813 -10.319 1.00 97.62 161 THR A C 1
ATOM 1250 O O . THR A 1 161 ? -4.248 -9.621 -10.145 1.00 97.62 161 THR A O 1
ATOM 1253 N N . ILE A 1 162 ? -5.224 -11.518 -9.442 1.00 98.19 162 ILE A N 1
ATOM 1254 C CA . ILE A 1 162 ? -5.669 -10.962 -8.168 1.00 98.19 162 ILE A CA 1
ATOM 1255 C C . ILE A 1 162 ? -4.661 -11.317 -7.083 1.00 98.19 162 ILE A C 1
ATOM 1257 O O . ILE A 1 162 ? -4.404 -12.498 -6.827 1.00 98.19 162 ILE A O 1
ATOM 1261 N N . ARG A 1 163 ? -4.138 -10.279 -6.434 1.00 98.31 163 ARG A N 1
ATOM 1262 C CA . ARG A 1 163 ? -3.302 -10.366 -5.240 1.00 98.31 163 ARG A CA 1
ATOM 1263 C C . ARG A 1 163 ? -4.174 -10.145 -4.014 1.00 98.31 163 ARG A C 1
ATOM 1265 O O . ARG A 1 163 ? -4.882 -9.143 -3.916 1.00 98.31 163 ARG A O 1
ATOM 1272 N N . HIS A 1 164 ? -4.165 -11.111 -3.105 1.00 98.44 164 HIS A N 1
ATOM 1273 C CA . HIS A 1 164 ? -4.819 -10.995 -1.809 1.00 98.44 164 HIS A CA 1
ATOM 1274 C C . HIS A 1 164 ? -3.826 -10.391 -0.827 1.00 98.44 164 HIS A C 1
ATOM 1276 O O . HIS A 1 164 ? -2.763 -10.969 -0.613 1.00 98.44 164 HIS A O 1
ATOM 1282 N N . VAL A 1 165 ? -4.172 -9.256 -0.226 1.00 98.44 165 VAL A N 1
ATOM 1283 C CA . VAL A 1 165 ? -3.288 -8.550 0.701 1.00 98.44 165 VAL A CA 1
ATOM 1284 C C . VAL A 1 165 ? -3.987 -8.241 2.018 1.00 98.44 165 VAL A C 1
ATOM 1286 O O . VAL A 1 165 ? -5.197 -8.017 2.057 1.00 98.44 165 VAL A O 1
ATOM 1289 N N . LEU A 1 166 ? -3.207 -8.201 3.095 1.00 98.44 166 LEU A N 1
ATOM 1290 C CA . LEU A 1 166 ? -3.612 -7.616 4.368 1.00 98.44 166 LEU A CA 1
ATOM 1291 C C . LEU A 1 166 ? -3.020 -6.217 4.485 1.00 98.44 166 LEU A C 1
ATOM 1293 O O . LEU A 1 166 ? -1.802 -6.044 4.405 1.00 98.44 166 LEU A O 1
ATOM 1297 N N . ILE A 1 167 ? -3.893 -5.237 4.689 1.00 98.44 167 ILE A N 1
ATOM 1298 C CA . ILE A 1 167 ? -3.549 -3.825 4.778 1.00 98.44 167 ILE A CA 1
ATOM 1299 C C . ILE A 1 167 ? -3.435 -3.396 6.239 1.00 98.44 167 ILE A C 1
ATOM 1301 O O . ILE A 1 167 ? -4.374 -3.538 7.029 1.00 98.44 167 ILE A O 1
ATOM 1305 N N . ASN A 1 168 ? -2.290 -2.803 6.568 1.00 98.62 168 ASN A N 1
ATOM 1306 C CA . ASN A 1 168 ? -2.096 -1.984 7.758 1.00 98.62 168 ASN A CA 1
ATOM 1307 C C . ASN A 1 168 ? -1.878 -0.543 7.302 1.00 98.62 168 ASN A C 1
ATOM 1309 O O . ASN A 1 168 ? -0.946 -0.280 6.544 1.00 98.62 168 ASN A O 1
ATOM 1313 N N . SER A 1 169 ? -2.727 0.388 7.736 1.00 98.31 169 SER A N 1
ATOM 1314 C CA . SER A 1 169 ? -2.661 1.768 7.249 1.00 98.31 169 SER A CA 1
ATOM 1315 C C . SER A 1 169 ? -3.123 2.773 8.292 1.00 98.31 169 SER A C 1
ATOM 1317 O O . SER A 1 169 ? -4.053 2.516 9.055 1.00 98.31 169 SER A O 1
ATOM 1319 N N . ASN A 1 170 ? -2.467 3.929 8.332 1.00 98.00 170 ASN A N 1
ATOM 1320 C CA . ASN A 1 170 ? -2.910 5.084 9.103 1.00 98.00 170 ASN A CA 1
ATOM 1321 C C . ASN A 1 170 ? -2.545 6.393 8.395 1.00 98.00 170 ASN A C 1
ATOM 1323 O O . ASN A 1 170 ? -1.707 6.420 7.491 1.00 98.00 170 ASN A O 1
ATOM 1327 N N . MET A 1 171 ? -3.162 7.489 8.831 1.00 97.44 171 MET A N 1
ATOM 1328 C CA . MET A 1 171 ? -2.910 8.816 8.279 1.00 97.44 171 MET A CA 1
ATOM 1329 C C . MET A 1 171 ? -1.717 9.493 8.969 1.00 97.44 171 MET A C 1
ATOM 1331 O O . MET A 1 171 ? -1.637 9.567 10.199 1.00 97.44 171 MET A O 1
ATOM 1335 N N . LEU A 1 172 ? -0.777 10.020 8.184 1.00 96.44 172 LEU A N 1
ATOM 1336 C CA . LEU A 1 172 ? 0.191 11.016 8.634 1.00 96.44 172 LEU A CA 1
ATOM 1337 C C . LEU A 1 172 ? -0.491 12.384 8.620 1.00 96.44 172 LEU A C 1
ATOM 1339 O O . LEU A 1 172 ? -0.814 12.926 7.562 1.00 96.44 172 LEU A O 1
ATOM 1343 N N . VAL A 1 173 ? -0.673 12.946 9.811 1.00 95.25 173 VAL A N 1
ATOM 1344 C CA . VAL A 1 173 ? -1.179 14.304 10.006 1.00 95.25 173 VAL A CA 1
ATOM 1345 C C . VAL A 1 173 ? -0.038 15.173 10.518 1.00 95.25 173 VAL A C 1
ATOM 1347 O O . VAL A 1 173 ? 0.624 14.810 11.489 1.00 95.25 173 VAL A O 1
ATOM 1350 N N . GLN A 1 174 ? 0.179 16.318 9.878 1.00 94.9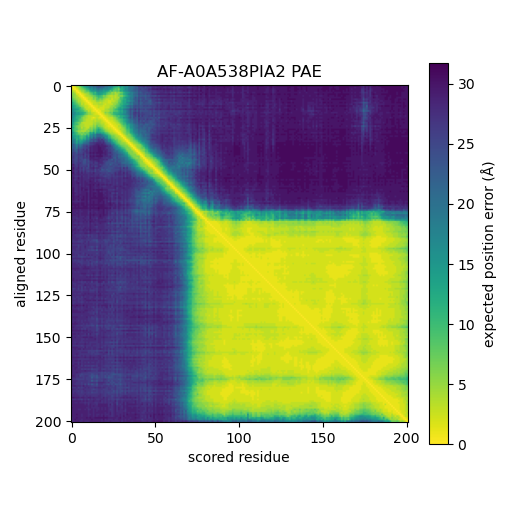4 174 GLN A N 1
ATOM 1351 C CA . GLN A 1 174 ? 1.158 17.317 10.296 1.00 94.94 174 GLN A CA 1
ATOM 1352 C C . GLN A 1 174 ? 0.475 18.683 10.349 1.00 94.94 174 GLN A C 1
ATOM 1354 O O . GLN A 1 174 ? -0.211 19.067 9.404 1.00 94.94 174 GLN A O 1
ATOM 1359 N N . ASP A 1 175 ? 0.617 19.394 11.469 1.00 94.81 175 ASP A N 1
ATOM 1360 C CA . ASP A 1 175 ? -0.001 20.709 11.696 1.00 94.81 175 ASP A CA 1
ATOM 1361 C C . ASP A 1 175 ? -1.524 20.728 11.436 1.00 94.81 175 ASP A C 1
ATOM 1363 O O . ASP A 1 175 ? -2.079 21.684 10.898 1.00 94.81 175 ASP A O 1
ATOM 1367 N N . GLY A 1 176 ? -2.210 19.630 11.782 1.00 90.94 176 GLY A N 1
ATOM 1368 C CA . GLY A 1 176 ? -3.652 19.452 11.565 1.00 90.94 176 GLY A CA 1
ATOM 1369 C C . GLY A 1 176 ? -4.057 19.140 10.119 1.00 90.94 176 GLY A C 1
ATOM 1370 O O . GLY A 1 176 ? -5.243 18.971 9.846 1.00 90.94 176 GLY A O 1
ATOM 1371 N N . LYS A 1 177 ? -3.099 19.028 9.191 1.00 92.94 177 LYS A N 1
ATOM 1372 C CA . LYS A 1 177 ? -3.338 18.683 7.787 1.00 92.94 177 LYS A CA 1
ATOM 1373 C C . LYS A 1 177 ? -3.005 17.218 7.515 1.00 92.94 177 LYS A C 1
ATOM 1375 O O . LYS A 1 177 ? -1.938 16.738 7.891 1.00 92.94 177 LYS A O 1
ATOM 1380 N N . GLN A 1 178 ? -3.897 16.524 6.815 1.00 94.38 178 GLN A N 1
ATOM 1381 C CA . GLN A 1 178 ? -3.645 15.182 6.290 1.00 94.38 178 GLN A CA 1
ATOM 1382 C C . GLN A 1 178 ? -2.629 15.269 5.150 1.00 94.38 178 GLN A C 1
ATOM 1384 O O . GLN A 1 178 ? -2.854 15.978 4.167 1.00 94.38 178 GLN A O 1
ATOM 1389 N N . ILE A 1 179 ? -1.489 14.603 5.319 1.00 95.56 179 ILE A N 1
ATOM 1390 C CA . ILE A 1 179 ? -0.375 14.661 4.369 1.00 95.56 179 ILE A CA 1
ATOM 1391 C C . ILE A 1 179 ? -0.411 13.452 3.443 1.00 95.56 179 ILE A C 1
ATOM 1393 O O . ILE A 1 179 ? -0.462 13.614 2.228 1.00 95.56 179 ILE A O 1
ATOM 1397 N N . ALA A 1 180 ? -0.374 12.255 4.023 1.00 97.25 180 ALA A N 1
ATOM 1398 C CA . ALA A 1 180 ? -0.341 11.003 3.287 1.00 97.25 180 ALA A CA 1
ATOM 1399 C C . ALA A 1 180 ? -0.695 9.833 4.205 1.00 97.25 180 ALA A C 1
ATOM 1401 O O . ALA A 1 180 ? -0.542 9.920 5.423 1.00 97.25 180 ALA A O 1
ATOM 1402 N N . THR A 1 181 ? -1.087 8.704 3.639 1.00 98.06 181 THR A N 1
ATOM 1403 C CA . THR A 1 181 ? -1.160 7.449 4.385 1.00 98.06 181 THR A CA 1
ATOM 1404 C C . THR A 1 181 ? 0.222 6.816 4.534 1.00 98.06 181 THR A C 1
ATOM 1406 O O . THR A 1 181 ? 1.124 7.026 3.721 1.00 98.06 181 THR A O 1
ATOM 1409 N N . ARG A 1 182 ? 0.395 6.009 5.580 1.00 97.56 182 ARG A N 1
ATOM 1410 C CA . ARG A 1 182 ? 1.502 5.053 5.707 1.00 97.56 182 ARG A CA 1
ATOM 1411 C C . ARG A 1 182 ? 0.900 3.666 5.597 1.00 97.56 182 ARG A C 1
ATOM 1413 O O . ARG A 1 182 ? 0.332 3.185 6.577 1.00 97.56 182 ARG A O 1
ATOM 1420 N N . CYS A 1 183 ? 0.968 3.077 4.410 1.00 98.31 183 CYS A N 1
ATOM 1421 C CA . CYS A 1 183 ? 0.342 1.799 4.124 1.00 98.31 183 CYS A CA 1
ATOM 1422 C C . CYS A 1 183 ? 1.392 0.700 3.973 1.00 98.31 183 CYS A C 1
ATOM 1424 O O . CYS A 1 183 ? 2.394 0.876 3.284 1.00 98.31 183 CYS A O 1
ATOM 1426 N N . PHE A 1 184 ? 1.124 -0.440 4.599 1.00 98.56 184 PHE A N 1
ATOM 1427 C CA . PHE A 1 184 ? 1.856 -1.685 4.424 1.00 98.56 184 PHE A CA 1
ATOM 1428 C C . PHE A 1 184 ? 0.882 -2.732 3.897 1.00 98.56 184 PHE A C 1
ATOM 1430 O O . PHE A 1 184 ? -0.158 -2.976 4.517 1.00 98.56 184 PHE A O 1
ATOM 1437 N N . ALA A 1 185 ? 1.235 -3.360 2.783 1.00 98.25 185 ALA A N 1
ATOM 1438 C CA . ALA A 1 185 ? 0.492 -4.454 2.188 1.00 98.25 185 ALA A CA 1
ATOM 1439 C C . ALA A 1 185 ? 1.289 -5.752 2.347 1.00 98.25 185 ALA A C 1
ATOM 1441 O O . ALA A 1 185 ? 2.421 -5.888 1.883 1.00 98.25 185 ALA A O 1
ATOM 1442 N N . ARG A 1 186 ? 0.699 -6.727 3.035 1.00 98.19 186 ARG A N 1
ATOM 1443 C CA . ARG A 1 186 ? 1.272 -8.068 3.162 1.00 98.19 186 ARG A CA 1
ATOM 1444 C C . ARG A 1 186 ? 0.565 -9.008 2.201 1.00 98.19 186 ARG A C 1
ATOM 1446 O O . ARG A 1 186 ? -0.630 -9.236 2.368 1.00 98.19 186 ARG A O 1
ATOM 1453 N N . ASP A 1 187 ? 1.298 -9.558 1.237 1.00 98.06 187 ASP A N 1
ATOM 1454 C CA . ASP A 1 187 ? 0.767 -10.565 0.317 1.00 98.06 187 ASP A CA 1
ATOM 1455 C C . ASP A 1 187 ? 0.451 -11.867 1.068 1.00 98.06 187 ASP A C 1
ATOM 1457 O O . ASP A 1 187 ? 1.299 -12.442 1.750 1.00 98.06 187 ASP A O 1
ATOM 1461 N N . ILE A 1 188 ? -0.798 -12.308 0.954 1.00 97.75 188 ILE A N 1
ATOM 1462 C CA . ILE A 1 188 ? -1.327 -13.564 1.494 1.00 97.75 188 ILE A CA 1
ATOM 1463 C C . ILE A 1 188 ? -1.963 -14.415 0.382 1.00 97.75 188 ILE A C 1
ATOM 1465 O O . ILE A 1 188 ? -2.779 -15.300 0.645 1.00 97.75 188 ILE A O 1
ATOM 1469 N N . THR A 1 189 ? -1.621 -14.145 -0.880 1.00 96.75 189 THR A N 1
ATOM 1470 C CA . THR A 1 189 ? -2.175 -14.826 -2.057 1.00 96.75 189 THR A CA 1
ATOM 1471 C C . THR A 1 189 ? -1.923 -16.324 -2.006 1.00 96.75 189 THR A C 1
ATOM 1473 O O . THR A 1 189 ? -2.859 -17.101 -2.191 1.00 96.75 189 THR A O 1
ATOM 1476 N N . GLU A 1 190 ? -0.688 -16.744 -1.732 1.00 96.00 190 GLU A N 1
ATOM 1477 C CA . GLU A 1 190 ? -0.340 -18.165 -1.632 1.00 96.00 190 GLU A CA 1
ATOM 1478 C C . GLU A 1 190 ? -1.052 -18.841 -0.459 1.00 96.00 190 GLU A C 1
ATOM 1480 O O . GLU A 1 190 ? -1.605 -19.926 -0.627 1.00 96.00 190 GLU A O 1
ATOM 1485 N N . GLN A 1 191 ? -1.141 -18.160 0.688 1.00 95.94 191 GLN A N 1
ATOM 1486 C CA . GLN A 1 191 ? -1.878 -18.654 1.850 1.00 95.94 191 GLN A CA 1
ATOM 1487 C C . GLN A 1 191 ? -3.358 -18.895 1.510 1.00 95.94 191 GLN A C 1
ATOM 1489 O O . GLN A 1 191 ? -3.870 -19.990 1.732 1.00 95.94 191 GLN A O 1
ATOM 1494 N N . LYS A 1 192 ? -4.042 -17.912 0.908 1.00 93.56 192 LYS A N 1
ATOM 1495 C CA . LYS A 1 192 ? -5.457 -18.042 0.512 1.00 93.56 192 LYS A CA 1
ATOM 1496 C C . LYS A 1 192 ? -5.666 -19.113 -0.564 1.00 93.56 192 LYS A C 1
ATOM 1498 O O . LYS A 1 192 ? -6.732 -19.722 -0.605 1.00 93.56 192 LYS A O 1
ATOM 1503 N N . ARG A 1 193 ? -4.692 -19.333 -1.458 1.00 92.06 193 ARG A N 1
ATOM 1504 C CA . ARG A 1 193 ? -4.739 -20.431 -2.443 1.00 92.06 193 ARG A CA 1
ATOM 1505 C C . ARG A 1 193 ? -4.657 -21.788 -1.744 1.00 92.06 193 ARG A C 1
ATOM 1507 O O . ARG A 1 193 ? -5.541 -22.610 -1.952 1.00 92.06 193 ARG A O 1
ATOM 1514 N N . ALA A 1 194 ? -3.684 -21.969 -0.852 1.00 92.62 194 ALA A N 1
ATOM 1515 C CA . ALA A 1 194 ? -3.517 -23.206 -0.092 1.00 92.62 194 ALA A CA 1
ATOM 1516 C C . ALA A 1 194 ? -4.732 -23.528 0.798 1.00 92.62 194 ALA A C 1
ATOM 1518 O O . ALA A 1 194 ? -5.163 -24.677 0.864 1.00 92.62 194 ALA A O 1
ATOM 1519 N N . GLU A 1 195 ? -5.322 -22.517 1.446 1.00 92.25 195 GLU A N 1
ATOM 1520 C CA . GLU A 1 195 ? -6.558 -22.673 2.227 1.00 92.25 195 GLU A CA 1
ATOM 1521 C C . GLU A 1 195 ? -7.721 -23.163 1.352 1.00 92.25 195 GLU A C 1
ATOM 1523 O O . GLU A 1 195 ? -8.392 -24.128 1.705 1.00 92.25 195 GLU A O 1
ATOM 1528 N N . ARG A 1 196 ? -7.920 -22.561 0.171 1.00 89.75 196 ARG A N 1
ATOM 1529 C CA . ARG A 1 196 ? -8.984 -22.964 -0.765 1.00 89.75 196 ARG A CA 1
ATOM 1530 C C . ARG A 1 196 ? -8.809 -24.379 -1.299 1.00 89.75 196 ARG A C 1
ATOM 1532 O O . ARG A 1 196 ? -9.809 -25.061 -1.498 1.00 89.75 196 ARG A O 1
ATOM 1539 N N . ASP A 1 197 ? -7.578 -24.795 -1.573 1.00 88.88 197 ASP A N 1
ATOM 1540 C CA . ASP A 1 197 ? -7.303 -26.137 -2.086 1.00 88.88 197 ASP A CA 1
ATOM 1541 C C . ASP A 1 197 ? -7.534 -27.197 -1.003 1.00 88.88 197 ASP A C 1
ATOM 1543 O O . ASP A 1 197 ? -8.095 -28.251 -1.294 1.00 88.88 197 ASP A O 1
ATOM 1547 N N . ARG A 1 198 ? -7.191 -26.891 0.257 1.00 89.12 198 ARG A N 1
ATOM 1548 C CA . ARG A 1 198 ? -7.501 -27.755 1.404 1.00 89.12 198 ARG A CA 1
ATOM 1549 C C . ARG A 1 198 ? -9.005 -27.884 1.633 1.00 89.12 198 ARG A C 1
ATOM 1551 O O . ARG A 1 198 ? -9.473 -28.986 1.869 1.00 89.12 198 ARG A O 1
ATOM 1558 N N . ASP A 1 199 ? -9.751 -26.784 1.562 1.00 84.56 199 ASP A N 1
ATOM 1559 C CA . ASP A 1 199 ? -11.191 -26.778 1.856 1.00 84.56 199 ASP A CA 1
ATOM 1560 C C . ASP A 1 199 ? -12.041 -27.404 0.721 1.00 84.56 199 ASP A C 1
ATOM 1562 O O . ASP A 1 199 ? -13.250 -27.579 0.871 1.00 84.56 199 ASP A O 1
ATOM 1566 N N . ARG A 1 200 ? -11.427 -27.721 -0.430 1.00 79.50 200 ARG A N 1
ATOM 1567 C CA . ARG A 1 200 ? -12.052 -28.421 -1.570 1.00 79.50 200 ARG A CA 1
ATOM 1568 C C . ARG A 1 200 ? -11.866 -29.943 -1.548 1.00 79.50 200 ARG A C 1
ATOM 1570 O O . ARG A 1 200 ? -12.476 -30.609 -2.387 1.00 79.50 200 ARG A O 1
ATOM 1577 N N . LEU A 1 201 ? -11.016 -30.460 -0.661 1.00 64.06 201 LEU A N 1
ATOM 1578 C CA . LEU A 1 201 ? -10.773 -31.891 -0.438 1.00 64.06 201 LEU A CA 1
ATOM 1579 C C . LEU A 1 201 ? -11.737 -32.443 0.617 1.00 64.06 201 LEU A C 1
ATOM 1581 O O . LEU A 1 201 ? -12.182 -33.595 0.426 1.00 64.06 201 LEU A O 1
#

Foldseek 3Di:
DDDDDKDKDWDWDADPVRDIDIDIDIDDDDDDDDDDDDDDDDDDDDDDDDDDDDDDDDDPDPPPPPVPPPPDPPPDDCVVCVVVCQQPPCWWKWKAFLQQATQDTHPNVCVLQVHDCVRRHRDRQLVFFPDSVLVVVVSVCQSVFDFDFQDWTWTQHPVRDIWTWGKTKHFDADPNDTGIMTITTDTCPVVVVVVVVVVVD

Secondary structure (DSSP, 8-state):
-PPPPPEEEEEEEE-TTS-EEEEEEEE-PPPPPPP---------------PPP-------------------STT--TTTSHHHHHHT-SSEEEEE-TT-BEEEE-HHHHHHHT--HHHHTTSBGGGGBSSHHHHHHHHHHHHTT--EEEEEEEEE-TTSPEEEEEEEEEEEEETTEEEEEEEEEEE-HHHHHHHHHHTT-

pLDDT: mean 74.37, std 27.97, range [25.02, 98.69]